Protein AF-A0A2A4G940-F1 (afdb_monomer_lite)

Structure (mmCIF, N/CA/C/O backbone):
data_AF-A0A2A4G940-F1
#
_entry.id   AF-A0A2A4G940-F1
#
loop_
_atom_site.group_PDB
_atom_site.id
_atom_site.type_symbol
_atom_site.label_atom_id
_atom_site.label_alt_id
_atom_site.label_comp_id
_atom_site.label_asym_id
_atom_site.label_entity_id
_atom_site.label_seq_id
_atom_site.pdbx_PDB_ins_code
_atom_site.Cartn_x
_atom_site.Cartn_y
_atom_site.Cartn_z
_atom_site.occupancy
_atom_site.B_iso_or_equiv
_atom_site.auth_seq_id
_atom_site.auth_comp_id
_atom_site.auth_asym_id
_atom_site.auth_atom_id
_atom_site.pdbx_PDB_model_num
ATOM 1 N N . MET A 1 1 ? -31.260 21.073 -2.257 1.00 30.72 1 MET A N 1
ATOM 2 C CA . MET A 1 1 ? -30.357 20.099 -2.908 1.00 30.72 1 MET A CA 1
ATOM 3 C C . MET A 1 1 ? -28.939 20.466 -2.509 1.00 30.72 1 MET A C 1
ATOM 5 O O . MET A 1 1 ? -28.376 21.381 -3.099 1.00 30.72 1 MET A O 1
ATOM 9 N N . ASN A 1 2 ? -28.417 19.845 -1.449 1.00 28.92 2 ASN A N 1
ATOM 10 C CA . ASN A 1 2 ? -27.032 20.053 -1.032 1.00 28.92 2 ASN A CA 1
ATOM 11 C C . ASN A 1 2 ? -26.112 19.395 -2.057 1.00 28.92 2 ASN A C 1
ATOM 13 O O . ASN A 1 2 ? -26.294 18.234 -2.420 1.00 28.92 2 ASN A O 1
ATOM 17 N N . LYS A 1 3 ? -25.163 20.176 -2.567 1.00 31.88 3 LYS A N 1
ATOM 18 C CA . LYS A 1 3 ? -24.069 19.673 -3.386 1.00 31.88 3 LYS A CA 1
ATOM 19 C C . LYS A 1 3 ? -23.157 18.880 -2.454 1.00 31.88 3 LYS A C 1
ATOM 21 O O . LYS A 1 3 ? -22.426 19.492 -1.682 1.00 31.88 3 LYS A O 1
ATOM 26 N N . ASN A 1 4 ? -23.208 17.551 -2.537 1.00 30.38 4 ASN A N 1
ATOM 27 C CA . ASN A 1 4 ? -22.145 16.677 -2.042 1.00 30.38 4 ASN A CA 1
ATOM 28 C C . ASN A 1 4 ? -20.886 16.992 -2.856 1.00 30.38 4 ASN A C 1
ATOM 30 O O . ASN A 1 4 ? -20.613 16.375 -3.884 1.00 30.38 4 ASN A O 1
ATOM 34 N N . THR A 1 5 ? -20.188 18.045 -2.453 1.00 32.12 5 THR A N 1
ATOM 35 C CA . THR A 1 5 ? -18.883 18.394 -2.993 1.00 32.12 5 THR A CA 1
ATOM 36 C C . THR A 1 5 ? -17.914 17.587 -2.155 1.00 32.12 5 THR A C 1
ATOM 38 O O . THR A 1 5 ? -17.678 17.919 -1.002 1.00 32.12 5 THR A O 1
ATOM 41 N N . ILE A 1 6 ? -17.477 16.453 -2.700 1.00 39.72 6 ILE A N 1
ATOM 42 C CA . ILE A 1 6 ? -16.465 15.600 -2.082 1.00 39.72 6 ILE A CA 1
ATOM 43 C C . ILE A 1 6 ? -15.199 16.452 -1.983 1.00 39.72 6 ILE A C 1
ATOM 45 O O . ILE A 1 6 ? -14.617 16.809 -3.011 1.00 39.72 6 ILE A O 1
ATOM 49 N N . GLU A 1 7 ? -14.820 16.838 -0.768 1.00 41.09 7 GLU A N 1
ATOM 50 C CA . GLU A 1 7 ? -13.540 17.490 -0.532 1.00 41.09 7 GLU A CA 1
ATOM 51 C C . GLU A 1 7 ? -12.444 16.455 -0.784 1.00 41.09 7 GLU A C 1
ATOM 53 O O . GLU A 1 7 ? -12.385 15.407 -0.147 1.00 41.09 7 GLU A O 1
ATOM 58 N N . ILE A 1 8 ? -11.620 16.709 -1.799 1.00 45.75 8 ILE A N 1
ATOM 59 C CA . ILE A 1 8 ? -10.444 15.889 -2.075 1.00 45.75 8 ILE A CA 1
ATOM 60 C C . ILE A 1 8 ? -9.495 16.090 -0.898 1.00 45.75 8 ILE A C 1
ATOM 62 O O . ILE A 1 8 ? -9.023 17.209 -0.696 1.00 45.75 8 ILE A O 1
ATOM 66 N N . ILE A 1 9 ? -9.207 15.018 -0.157 1.00 49.25 9 ILE A N 1
ATOM 67 C CA . ILE A 1 9 ? -8.242 15.052 0.943 1.00 49.25 9 ILE A CA 1
ATOM 68 C C . ILE A 1 9 ? -6.883 15.489 0.380 1.00 49.25 9 ILE A C 1
ATOM 70 O O . ILE A 1 9 ? -6.314 14.841 -0.507 1.00 49.25 9 ILE A O 1
ATOM 74 N N . ASP A 1 10 ? -6.377 16.615 0.878 1.00 44.28 10 ASP A N 1
ATOM 75 C CA . ASP A 1 10 ? -5.005 17.039 0.634 1.00 44.28 10 ASP A CA 1
ATOM 76 C C . ASP A 1 10 ? -4.075 16.204 1.525 1.00 44.28 10 ASP A C 1
ATOM 78 O O . ASP A 1 10 ? -4.151 16.246 2.752 1.00 44.28 10 ASP A O 1
ATOM 82 N N . PHE A 1 11 ? -3.204 15.410 0.900 1.00 47.59 11 PHE A N 1
ATOM 83 C CA . PHE A 1 11 ? -2.209 14.585 1.593 1.00 47.59 11 PHE A CA 1
ATOM 84 C C . PHE A 1 11 ? -0.955 15.378 1.988 1.00 47.59 11 PHE A C 1
ATOM 86 O O . PHE A 1 11 ? 0.054 14.782 2.378 1.00 47.59 11 PHE A O 1
ATOM 93 N N . SER A 1 12 ? -0.976 16.714 1.892 1.00 39.28 12 SER A N 1
ATOM 94 C CA . SER A 1 12 ? 0.068 17.548 2.480 1.00 39.28 12 SER A CA 1
ATOM 95 C C . SER A 1 12 ? 0.176 17.224 3.978 1.00 39.28 12 SER A C 1
ATOM 97 O O . SER A 1 12 ? -0.783 17.330 4.736 1.00 39.28 12 SER A O 1
ATOM 99 N N . LEU A 1 13 ? 1.338 16.697 4.389 1.00 37.00 13 LEU A N 1
ATOM 100 C CA . LEU A 1 13 ? 1.595 16.155 5.728 1.00 37.00 13 LEU A CA 1
ATOM 101 C C . LEU A 1 13 ? 1.482 17.263 6.788 1.00 37.00 13 LEU A C 1
ATOM 103 O O . LEU A 1 13 ? 2.480 17.854 7.200 1.00 37.00 13 LEU A O 1
ATOM 107 N N . SER A 1 14 ? 0.262 17.561 7.226 1.00 32.62 14 SER A N 1
ATOM 108 C CA . SER A 1 14 ? 0.007 18.509 8.297 1.00 32.62 14 SER A CA 1
ATOM 109 C C . SER A 1 14 ? 0.281 17.831 9.634 1.00 32.62 14 SER A C 1
ATOM 111 O O . SER A 1 14 ? -0.453 16.954 10.089 1.00 32.62 14 SER A O 1
ATOM 113 N N . THR A 1 15 ? 1.357 18.251 10.287 1.00 41.62 15 THR A N 1
ATOM 114 C CA . THR A 1 15 ? 1.588 17.980 11.704 1.00 41.62 15 THR A CA 1
ATOM 115 C C . THR A 1 15 ? 0.602 18.776 12.551 1.00 41.62 15 THR A C 1
ATOM 117 O O . THR A 1 15 ? 0.625 20.002 12.463 1.00 41.62 15 THR A O 1
ATOM 120 N N . THR A 1 16 ? -0.216 18.093 13.364 1.00 41.03 16 THR A N 1
ATOM 121 C CA . THR A 1 16 ? -0.789 18.441 14.703 1.00 41.03 16 THR A CA 1
ATOM 122 C C . THR A 1 16 ? -2.112 17.655 14.899 1.00 41.03 16 THR A C 1
ATOM 124 O O . THR A 1 16 ? -2.663 17.197 13.913 1.00 41.03 16 THR A O 1
ATOM 127 N N . ASN A 1 17 ? -2.681 17.353 16.078 1.00 34.69 17 ASN A N 1
ATOM 128 C CA . ASN A 1 17 ? -2.628 17.926 17.425 1.00 34.69 17 ASN A CA 1
ATOM 129 C C . ASN A 1 17 ? -3.049 16.858 18.481 1.00 34.69 17 ASN A C 1
ATOM 131 O O . ASN A 1 17 ? -3.593 15.810 18.141 1.00 34.69 17 ASN A O 1
ATOM 135 N N . ASN A 1 18 ? -2.784 17.125 19.763 1.00 41.00 18 ASN A N 1
ATOM 136 C CA . ASN A 1 18 ? -2.843 16.185 20.900 1.00 41.00 18 ASN A CA 1
ATOM 137 C C . ASN A 1 18 ? -4.259 15.739 21.357 1.00 41.00 18 ASN A C 1
ATOM 139 O O . ASN A 1 18 ? -4.779 16.286 22.326 1.00 41.00 18 ASN A O 1
ATOM 143 N N . ASN A 1 19 ? -4.814 14.669 20.779 1.00 39.47 19 ASN A N 1
ATOM 144 C CA . ASN A 1 19 ? -5.791 13.800 21.461 1.00 39.47 19 ASN A CA 1
ATOM 145 C C . ASN A 1 19 ? -5.109 12.479 21.852 1.00 39.47 19 ASN A C 1
ATOM 147 O O . ASN A 1 19 ? -4.253 12.000 21.112 1.00 39.47 19 ASN A O 1
ATOM 151 N N . SER A 1 20 ? -5.436 11.944 23.041 1.00 52.31 20 SER A N 1
ATOM 152 C CA . SER A 1 20 ? -4.756 10.824 23.727 1.00 52.31 20 SER A CA 1
ATOM 153 C C . SER A 1 20 ? -4.055 9.855 22.768 1.00 52.31 20 SER A C 1
ATOM 155 O O . SER A 1 20 ? -4.695 9.051 22.085 1.00 52.31 20 SER A O 1
ATOM 157 N N . THR A 1 21 ? -2.720 9.922 22.735 1.00 65.75 21 THR A N 1
ATOM 158 C CA . THR A 1 21 ? -1.851 9.178 21.811 1.00 65.75 21 THR A CA 1
ATOM 159 C C . THR A 1 21 ? -2.167 7.676 21.789 1.00 65.75 21 THR A C 1
ATOM 161 O O . THR A 1 21 ? -1.942 7.015 20.780 1.00 65.75 21 THR A O 1
ATOM 164 N N . ALA A 1 22 ? -2.716 7.127 22.879 1.00 69.69 22 ALA A N 1
ATOM 165 C CA . ALA A 1 22 ? -3.101 5.725 22.999 1.00 69.69 22 ALA A CA 1
ATOM 166 C C . ALA A 1 22 ? -4.322 5.336 22.143 1.00 69.69 22 ALA A C 1
ATOM 168 O O . ALA A 1 22 ? -4.264 4.304 21.477 1.00 69.69 22 ALA A O 1
ATOM 169 N N . ILE A 1 23 ? -5.383 6.153 22.107 1.00 76.56 23 ILE A N 1
ATOM 170 C CA . ILE A 1 23 ? -6.607 5.849 21.339 1.00 76.56 23 ILE A CA 1
ATOM 171 C C . ILE A 1 23 ? -6.310 5.925 19.842 1.00 76.56 23 ILE A C 1
ATOM 173 O O . ILE A 1 23 ? -6.595 4.980 19.114 1.00 76.56 23 ILE A O 1
ATOM 177 N N . ILE A 1 24 ? -5.628 6.982 19.389 1.00 81.69 24 ILE A N 1
ATOM 178 C CA . ILE A 1 24 ? -5.219 7.127 17.980 1.00 81.69 24 ILE A CA 1
ATOM 179 C C . ILE A 1 24 ? -4.287 5.979 17.561 1.00 81.69 24 ILE A C 1
ATOM 181 O O . ILE A 1 24 ? -4.425 5.414 16.474 1.00 81.69 24 ILE A O 1
ATOM 185 N N . ASN A 1 25 ? -3.352 5.580 18.433 1.00 80.94 25 ASN A N 1
ATOM 186 C CA . ASN A 1 25 ? -2.494 4.421 18.181 1.00 80.94 25 ASN A CA 1
ATOM 187 C C . ASN A 1 25 ? -3.275 3.100 18.123 1.00 80.94 25 ASN A C 1
ATOM 189 O O . ASN A 1 25 ? -2.892 2.202 17.373 1.00 80.94 25 ASN A O 1
ATOM 193 N N . GLY A 1 26 ? -4.347 2.984 18.900 1.00 83.50 26 GLY A N 1
ATOM 194 C CA . GLY A 1 26 ? -5.291 1.879 18.847 1.00 83.50 26 GLY A CA 1
ATOM 195 C C . GLY A 1 26 ? -6.040 1.820 17.523 1.00 83.50 26 GLY A C 1
ATOM 196 O O . GLY A 1 26 ? -5.937 0.827 16.807 1.00 83.50 26 GLY A O 1
ATOM 197 N N . LEU A 1 27 ? -6.699 2.922 17.157 1.00 87.19 27 LEU A N 1
ATOM 198 C CA . LEU A 1 27 ? -7.485 3.073 15.931 1.00 87.19 27 LEU A CA 1
ATOM 199 C C . LEU A 1 27 ? -6.666 2.779 14.675 1.00 87.19 27 LEU A C 1
ATOM 201 O O . LEU A 1 27 ? -7.103 2.008 13.826 1.00 87.19 27 LEU A O 1
ATOM 205 N N . LYS A 1 28 ? -5.444 3.317 14.560 1.00 88.62 28 LYS A N 1
ATOM 206 C CA . LYS A 1 28 ? -4.596 3.047 13.386 1.00 88.62 28 LYS A CA 1
ATOM 207 C C . LYS A 1 28 ? -4.189 1.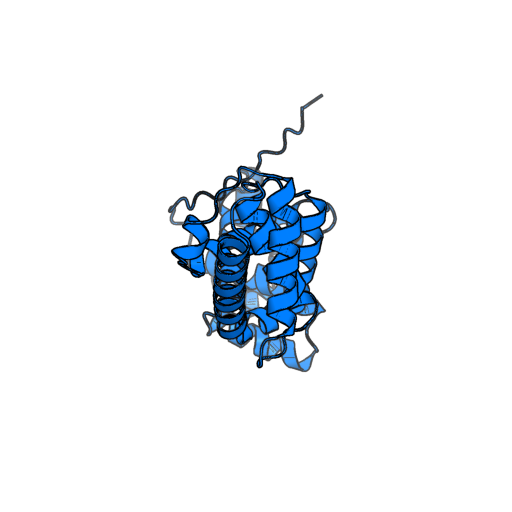574 13.289 1.00 88.62 28 LYS A C 1
ATOM 209 O O . LYS A 1 28 ? -4.111 1.032 12.193 1.00 88.62 28 LYS A O 1
ATOM 214 N N . ASN A 1 29 ? -3.926 0.907 14.416 1.00 89.12 29 ASN A N 1
ATOM 215 C CA . ASN A 1 29 ? -3.603 -0.519 14.410 1.00 89.12 29 ASN A CA 1
ATOM 216 C C . ASN A 1 29 ? -4.846 -1.359 14.085 1.00 89.12 29 ASN A C 1
ATOM 218 O O . ASN A 1 29 ? -4.730 -2.339 13.350 1.00 89.12 29 ASN A O 1
ATOM 222 N N . LEU A 1 30 ? -6.015 -0.957 14.593 1.00 89.00 30 LEU A N 1
ATOM 223 C CA . LEU A 1 30 ? -7.296 -1.610 14.338 1.00 89.00 30 LEU A CA 1
ATOM 224 C C . LEU A 1 30 ? -7.669 -1.492 12.859 1.00 89.00 30 LEU A C 1
ATOM 226 O O . LEU A 1 30 ? -7.942 -2.504 12.227 1.00 89.00 30 LEU A O 1
ATOM 230 N N . PHE A 1 31 ? -7.530 -0.304 12.270 1.00 90.50 31 PHE A N 1
ATOM 231 C CA . PHE A 1 31 ? -7.684 -0.085 10.834 1.00 90.50 31 PHE A CA 1
ATOM 232 C C . PHE A 1 31 ? -6.818 -1.047 10.013 1.00 90.50 31 PHE A C 1
ATOM 234 O O . PHE A 1 31 ? -7.337 -1.792 9.183 1.00 90.50 31 PHE A O 1
ATOM 241 N N . VAL A 1 32 ? -5.502 -1.089 10.267 1.00 91.00 32 VAL A N 1
ATOM 242 C CA . VAL A 1 32 ? -4.597 -1.965 9.501 1.00 91.00 32 VAL A CA 1
ATOM 243 C C . VAL A 1 32 ? -4.939 -3.443 9.693 1.00 91.00 32 VAL A C 1
ATOM 245 O O . VAL A 1 32 ? -4.832 -4.231 8.749 1.00 91.00 32 VAL A O 1
ATOM 248 N N . TYR A 1 33 ? -5.368 -3.826 10.896 1.00 89.75 33 TYR A N 1
ATOM 249 C CA . TYR A 1 33 ? -5.854 -5.171 11.154 1.00 89.75 33 TYR A CA 1
ATOM 250 C C . TYR A 1 33 ? -7.097 -5.490 10.316 1.00 89.75 33 TYR A C 1
ATOM 252 O O . TYR A 1 33 ? -7.078 -6.463 9.564 1.00 89.75 33 TYR A O 1
ATOM 260 N N . LEU A 1 34 ? -8.135 -4.654 10.374 1.00 88.44 34 LEU A N 1
ATOM 261 C CA . LEU A 1 34 ? -9.418 -4.889 9.712 1.00 88.44 34 LEU A CA 1
ATOM 262 C C . LEU A 1 34 ? -9.292 -4.940 8.183 1.00 88.44 34 LEU A C 1
ATOM 264 O O . LEU A 1 34 ? -9.849 -5.840 7.553 1.00 88.44 34 LEU A O 1
ATOM 268 N N . ILE A 1 35 ? -8.477 -4.071 7.571 1.00 87.88 35 ILE A N 1
ATOM 269 C CA . ILE A 1 35 ? -8.290 -4.091 6.110 1.00 87.88 35 ILE A CA 1
ATOM 270 C C . ILE A 1 35 ? -7.513 -5.321 5.615 1.00 87.88 35 ILE A C 1
ATOM 272 O O . ILE A 1 35 ? -7.596 -5.652 4.429 1.00 87.88 35 ILE A O 1
ATOM 276 N N . HIS A 1 36 ? -6.743 -5.992 6.482 1.00 87.44 36 HIS A N 1
ATOM 277 C CA . HIS A 1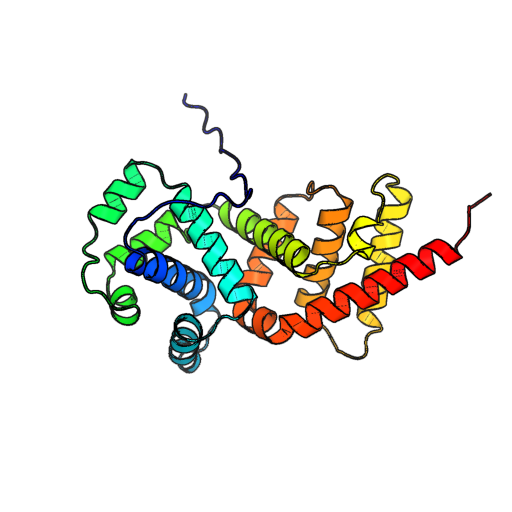 36 ? -5.846 -7.078 6.079 1.00 87.44 36 HIS A CA 1
ATOM 278 C C . HIS A 1 36 ? -6.251 -8.461 6.606 1.00 87.44 36 HIS A C 1
ATOM 280 O O . HIS A 1 36 ? -5.925 -9.457 5.962 1.00 87.44 36 HIS A O 1
ATOM 286 N N . GLN A 1 37 ? -6.987 -8.551 7.718 1.00 85.12 37 GLN A N 1
ATOM 287 C CA . GLN A 1 37 ? -7.264 -9.809 8.426 1.00 85.12 37 GLN A CA 1
ATOM 288 C C . GLN A 1 37 ? -7.949 -10.885 7.574 1.00 85.12 37 GLN A C 1
ATOM 290 O O . GLN A 1 37 ? -7.731 -12.072 7.806 1.00 85.12 37 GLN A O 1
ATOM 295 N N . ASN A 1 38 ? -8.738 -10.487 6.573 1.00 85.69 38 ASN A N 1
ATOM 296 C CA . ASN A 1 38 ? -9.428 -11.410 5.667 1.00 85.69 38 ASN A CA 1
ATOM 297 C C . ASN A 1 38 ? -8.475 -12.112 4.686 1.00 85.69 38 ASN A C 1
ATOM 299 O O . ASN A 1 38 ? -8.852 -13.103 4.069 1.00 85.69 38 ASN A O 1
ATOM 303 N N . ASN A 1 39 ? -7.238 -11.622 4.555 1.00 83.31 39 ASN A N 1
ATOM 304 C CA . ASN A 1 39 ? -6.187 -12.241 3.746 1.00 83.31 39 ASN A CA 1
ATOM 305 C C . ASN A 1 39 ? -5.271 -13.161 4.570 1.00 83.31 39 ASN A C 1
ATOM 307 O O . ASN A 1 39 ? -4.343 -13.743 4.012 1.00 83.31 39 ASN A O 1
ATOM 311 N N . LEU A 1 40 ? -5.500 -13.264 5.882 1.00 84.88 40 LEU A N 1
ATOM 312 C CA . LEU A 1 40 ? -4.686 -14.052 6.800 1.00 84.88 40 LEU A CA 1
ATOM 313 C C . LEU A 1 40 ? -5.374 -15.369 7.146 1.00 84.88 40 LEU A C 1
ATOM 315 O O . LEU A 1 40 ? -6.572 -15.413 7.434 1.00 84.88 40 LEU A O 1
ATOM 319 N N . GLU A 1 41 ? -4.592 -16.443 7.206 1.00 85.69 41 GLU A N 1
ATOM 320 C CA . GLU A 1 41 ? -5.054 -17.702 7.785 1.00 85.69 41 GLU A CA 1
ATOM 321 C C . GLU A 1 41 ? -5.301 -17.544 9.293 1.00 85.69 41 GLU A C 1
ATOM 323 O O . GLU A 1 41 ? -4.690 -16.703 9.957 1.00 85.69 41 GLU A O 1
ATOM 328 N N . VAL A 1 42 ? -6.161 -18.392 9.871 1.00 78.44 42 VAL A N 1
ATOM 329 C CA . VAL A 1 42 ? -6.541 -18.320 11.297 1.00 78.44 42 VAL A CA 1
ATOM 330 C C . VAL A 1 42 ? -5.313 -18.290 12.220 1.00 78.44 42 VAL A C 1
ATOM 332 O O . VAL A 1 42 ? -5.255 -17.469 13.129 1.00 78.44 42 VAL A O 1
ATOM 335 N N . GLY A 1 43 ? -4.290 -19.106 11.942 1.00 78.25 43 GLY A N 1
ATOM 336 C CA . GLY A 1 43 ? -3.049 -19.141 12.731 1.00 78.25 43 GLY A CA 1
ATOM 337 C C . GLY A 1 43 ? -2.114 -17.937 12.534 1.00 78.25 43 GLY A C 1
ATOM 338 O O . GLY A 1 43 ? -1.193 -17.732 13.324 1.00 78.25 43 GLY A O 1
ATOM 339 N N . GLN A 1 44 ? -2.330 -17.124 11.498 1.00 85.06 44 GLN A N 1
ATOM 340 C CA . GLN A 1 44 ? -1.500 -15.957 11.183 1.00 85.06 44 GLN A CA 1
ATOM 341 C C . GLN A 1 44 ? -2.002 -14.679 11.865 1.00 85.06 44 GLN A C 1
ATOM 343 O O . GLN A 1 44 ? -1.206 -13.764 12.076 1.00 85.06 44 GLN A O 1
ATOM 348 N N . LYS A 1 45 ? -3.285 -14.616 12.252 1.00 86.00 45 LYS A N 1
ATOM 349 C CA . LYS A 1 45 ? -3.910 -13.419 12.842 1.00 86.00 45 LYS A CA 1
ATOM 350 C C . LYS A 1 45 ? -3.213 -12.957 14.123 1.00 86.00 45 LYS A C 1
ATOM 352 O O . LYS A 1 45 ? -2.823 -11.796 14.216 1.00 86.00 45 LYS A O 1
ATOM 357 N N . ASP A 1 46 ? -2.941 -13.872 15.053 1.00 83.38 46 ASP A N 1
ATOM 358 C CA . ASP A 1 46 ? -2.234 -13.555 16.305 1.00 83.38 46 ASP A CA 1
ATOM 359 C C . ASP A 1 46 ? -0.809 -13.046 16.064 1.00 83.38 46 ASP A C 1
ATOM 361 O O . ASP A 1 46 ? -0.321 -12.140 16.743 1.00 83.38 46 ASP A O 1
ATOM 365 N N . THR A 1 47 ? -0.127 -13.625 15.075 1.00 85.38 47 THR A N 1
ATOM 366 C CA . THR A 1 47 ? 1.223 -13.196 14.698 1.00 85.38 47 THR A CA 1
ATOM 367 C C . THR A 1 47 ? 1.178 -11.811 14.061 1.00 85.38 47 THR A C 1
ATOM 369 O O . THR A 1 47 ? 2.009 -10.963 14.378 1.00 85.38 47 THR A O 1
ATOM 372 N N . PHE A 1 48 ? 0.185 -11.545 13.213 1.00 88.31 48 PHE A N 1
ATOM 373 C CA . PHE A 1 48 ? 0.001 -10.239 12.595 1.00 88.31 48 PHE A CA 1
ATOM 374 C C . PHE A 1 48 ? -0.310 -9.148 13.624 1.00 88.31 48 PHE A C 1
ATOM 376 O O . PHE A 1 48 ? 0.279 -8.073 13.550 1.00 88.31 48 PHE A O 1
ATOM 383 N N . LEU A 1 49 ? -1.133 -9.435 14.637 1.00 85.19 49 LEU A N 1
ATOM 384 C CA . LEU A 1 49 ? -1.389 -8.510 15.746 1.00 85.19 49 LEU A CA 1
ATOM 385 C C . LEU A 1 49 ? -0.105 -8.130 16.493 1.00 85.19 49 LEU A C 1
ATOM 387 O O . LEU A 1 49 ? 0.127 -6.950 16.758 1.00 85.19 49 LEU A O 1
ATOM 391 N N . LYS A 1 50 ? 0.770 -9.105 16.774 1.00 83.69 50 LYS A N 1
ATOM 392 C CA . LYS A 1 50 ? 2.089 -8.835 17.373 1.00 83.69 50 LYS A CA 1
ATOM 393 C C . LYS A 1 50 ? 2.958 -7.980 16.459 1.00 83.69 50 LYS A C 1
ATOM 395 O O . LYS A 1 50 ? 3.559 -7.013 16.913 1.00 83.69 50 LYS A O 1
ATOM 400 N N . VAL A 1 51 ? 2.988 -8.285 15.161 1.00 87.19 51 VAL A N 1
ATOM 401 C CA . VAL A 1 51 ? 3.721 -7.480 14.172 1.00 87.19 51 VAL A CA 1
ATOM 402 C C . VAL A 1 51 ? 3.200 -6.040 14.145 1.00 87.19 51 VAL A C 1
ATOM 404 O O . VAL A 1 51 ? 4.009 -5.117 14.139 1.00 87.19 51 VAL A O 1
ATOM 407 N N . LEU A 1 52 ? 1.883 -5.821 14.195 1.00 86.38 52 LEU A N 1
ATOM 408 C CA . LEU A 1 52 ? 1.300 -4.479 14.241 1.00 86.38 52 LEU A CA 1
ATOM 409 C C . LEU A 1 52 ? 1.685 -3.709 15.505 1.00 86.38 52 LEU A C 1
ATOM 411 O O . LEU A 1 52 ? 1.927 -2.505 15.417 1.00 86.38 52 LEU A O 1
ATOM 415 N N . ALA A 1 53 ? 1.751 -4.380 16.654 1.00 78.81 53 ALA A N 1
ATOM 416 C CA . ALA A 1 53 ? 2.103 -3.753 17.923 1.00 78.81 53 ALA A CA 1
ATOM 417 C C . ALA A 1 53 ? 3.611 -3.476 18.063 1.00 78.81 53 ALA A C 1
ATOM 419 O O . ALA A 1 53 ? 3.997 -2.462 18.637 1.00 78.81 53 ALA A O 1
ATOM 420 N N . GLU A 1 54 ? 4.463 -4.363 17.542 1.00 80.12 54 GLU A N 1
ATOM 421 C CA . GLU A 1 54 ? 5.893 -4.399 17.881 1.00 80.12 54 GLU A CA 1
ATOM 422 C C . GLU A 1 54 ? 6.825 -4.014 16.726 1.00 80.12 54 GLU A C 1
ATOM 424 O O . GLU A 1 54 ? 8.011 -3.754 16.951 1.00 80.12 54 GLU A O 1
ATOM 429 N N . LYS A 1 55 ? 6.345 -4.028 15.477 1.00 81.38 55 LYS A N 1
ATOM 430 C CA . LYS A 1 55 ? 7.182 -3.809 14.292 1.00 81.38 55 LYS A CA 1
ATOM 431 C C . LYS A 1 55 ? 6.745 -2.572 13.518 1.00 81.38 55 LYS A C 1
ATOM 433 O O . LYS A 1 55 ? 5.576 -2.389 13.188 1.00 81.38 55 LYS A O 1
ATOM 438 N N . ASN A 1 56 ? 7.740 -1.792 13.112 1.00 82.25 56 ASN A N 1
ATOM 439 C CA . ASN A 1 56 ? 7.580 -0.695 12.163 1.00 82.25 56 ASN A CA 1
ATOM 440 C C . ASN A 1 56 ? 7.958 -1.199 10.767 1.00 82.25 56 ASN A C 1
ATOM 442 O O . ASN A 1 56 ? 9.078 -0.985 10.304 1.00 82.25 56 ASN A O 1
ATOM 446 N N . LEU A 1 57 ? 7.055 -1.954 10.132 1.00 90.56 57 LEU A N 1
ATOM 447 C CA . LEU A 1 57 ? 7.252 -2.403 8.751 1.00 90.56 57 LEU A CA 1
ATOM 448 C C . LEU A 1 57 ? 6.704 -1.350 7.765 1.00 90.56 57 LEU A C 1
ATOM 450 O O . LEU A 1 57 ? 5.594 -0.873 7.997 1.00 90.56 57 LEU A O 1
ATOM 454 N N . PRO A 1 58 ? 7.395 -1.032 6.651 1.00 90.88 58 PRO A N 1
ATOM 455 C CA . PRO A 1 58 ? 7.096 0.145 5.824 1.00 90.88 58 PRO A CA 1
ATOM 456 C C . PRO A 1 58 ? 5.649 0.260 5.326 1.00 90.88 58 PRO A C 1
ATOM 458 O O . PRO A 1 58 ? 5.014 1.287 5.524 1.00 90.88 58 PRO A O 1
ATOM 461 N N . MET A 1 59 ? 5.082 -0.797 4.735 1.00 91.25 59 MET A N 1
ATOM 462 C CA . MET A 1 59 ? 3.700 -0.749 4.231 1.00 91.25 59 MET A CA 1
ATOM 463 C C . MET A 1 59 ? 2.655 -0.788 5.349 1.00 91.25 59 MET A C 1
ATOM 465 O O . MET A 1 59 ? 1.551 -0.282 5.171 1.00 91.25 59 MET A O 1
ATOM 469 N N . LEU A 1 60 ? 2.992 -1.365 6.508 1.00 91.88 60 LEU A N 1
ATOM 470 C CA . LEU A 1 60 ? 2.104 -1.310 7.671 1.00 91.88 60 LEU A CA 1
ATOM 471 C C . LEU A 1 60 ? 2.098 0.098 8.257 1.00 91.88 60 LEU A C 1
ATOM 473 O O . LEU A 1 60 ? 1.041 0.594 8.627 1.00 91.88 60 LEU A O 1
ATOM 477 N N . ASP A 1 61 ? 3.259 0.749 8.308 1.00 91.94 61 ASP A N 1
ATOM 478 C CA . ASP A 1 61 ? 3.369 2.137 8.736 1.00 91.94 61 ASP A CA 1
ATOM 479 C C . ASP A 1 61 ? 2.657 3.084 7.765 1.00 91.94 61 ASP A C 1
ATOM 481 O O . ASP A 1 61 ? 1.863 3.907 8.205 1.00 91.94 61 ASP A O 1
ATOM 485 N N . MET A 1 62 ? 2.812 2.886 6.452 1.00 93.19 62 MET A N 1
ATOM 486 C CA . MET A 1 62 ? 2.039 3.599 5.428 1.00 93.19 62 MET A CA 1
ATOM 487 C C . MET A 1 62 ? 0.529 3.482 5.679 1.00 93.19 62 MET A C 1
ATOM 489 O O . MET A 1 62 ? -0.165 4.494 5.726 1.00 93.19 62 MET A O 1
ATOM 493 N N . ALA A 1 63 ? 0.012 2.276 5.930 1.00 92.25 63 ALA A N 1
ATOM 494 C CA . ALA A 1 63 ? -1.412 2.097 6.203 1.00 92.25 63 ALA A CA 1
ATOM 495 C C . ALA A 1 63 ? -1.855 2.745 7.531 1.00 92.25 63 ALA A C 1
ATOM 497 O O . ALA A 1 63 ? -2.954 3.291 7.614 1.00 92.25 63 ALA A O 1
ATOM 498 N N . LYS A 1 64 ? -0.990 2.765 8.555 1.00 91.62 64 LYS A N 1
ATOM 499 C CA . LYS A 1 64 ? -1.238 3.510 9.801 1.00 91.62 64 LYS A CA 1
ATOM 500 C C . LYS A 1 64 ? -1.255 5.022 9.570 1.00 91.62 64 LYS A C 1
ATOM 502 O O . LYS A 1 64 ? -2.078 5.707 10.167 1.00 91.62 64 LYS A O 1
ATOM 507 N N . GLN A 1 65 ? -0.367 5.547 8.727 1.00 91.56 65 GLN A N 1
ATOM 508 C CA . GLN A 1 65 ? -0.354 6.963 8.358 1.00 91.56 65 GLN A CA 1
ATOM 509 C C . GLN A 1 65 ? -1.615 7.340 7.580 1.00 91.56 65 GLN A C 1
ATOM 511 O O . GLN A 1 65 ? -2.215 8.369 7.870 1.00 91.56 65 GLN A O 1
ATOM 516 N N . PHE A 1 66 ? -2.072 6.480 6.667 1.00 90.94 66 PHE A N 1
ATOM 517 C CA . PHE A 1 66 ? -3.349 6.675 5.984 1.00 90.94 66 PHE A CA 1
ATOM 518 C C . PHE A 1 66 ? -4.522 6.745 6.974 1.00 90.94 66 PHE A C 1
ATOM 520 O O . PHE A 1 66 ? -5.330 7.663 6.893 1.00 90.94 66 PHE A O 1
ATOM 527 N N . ALA A 1 67 ? -4.573 5.851 7.969 1.00 89.75 67 ALA A N 1
ATOM 528 C CA . ALA A 1 67 ? -5.583 5.920 9.028 1.00 89.75 67 ALA A CA 1
ATOM 529 C C . ALA A 1 67 ? -5.538 7.252 9.793 1.00 89.75 67 ALA A C 1
ATOM 531 O O . ALA A 1 67 ? -6.578 7.835 10.072 1.00 89.75 67 ALA A O 1
ATOM 532 N N . ILE A 1 68 ? -4.339 7.759 10.103 1.00 88.81 68 ILE A N 1
ATOM 533 C CA . ILE A 1 68 ? -4.173 9.068 10.752 1.00 88.81 68 ILE A CA 1
ATOM 534 C C . ILE A 1 68 ? -4.712 10.191 9.859 1.00 88.81 68 ILE A C 1
ATOM 536 O O . ILE A 1 68 ? -5.398 11.077 10.360 1.00 88.81 68 ILE A O 1
ATOM 540 N N . HIS A 1 69 ? -4.454 10.144 8.548 1.00 86.19 69 HIS A N 1
ATOM 541 C CA . HIS A 1 69 ? -5.032 11.110 7.613 1.00 86.19 69 HIS A CA 1
ATOM 542 C C . HIS A 1 69 ? -6.559 11.084 7.642 1.00 86.19 69 HIS A C 1
ATOM 544 O O . HIS A 1 69 ? -7.165 12.147 7.672 1.00 86.19 69 HIS A O 1
ATOM 550 N N . LEU A 1 70 ? -7.182 9.907 7.689 1.00 86.38 70 LEU A N 1
ATOM 551 C CA . LEU A 1 70 ? -8.639 9.806 7.793 1.00 86.38 70 LEU A CA 1
ATOM 552 C C . LEU A 1 70 ? -9.159 10.383 9.117 1.00 86.38 70 LEU A C 1
ATOM 554 O O . LEU A 1 70 ? -10.058 11.216 9.101 1.00 86.38 70 LEU A O 1
ATOM 558 N N . ILE A 1 71 ? -8.545 10.009 10.244 1.00 86.31 71 ILE A N 1
ATOM 559 C CA . ILE A 1 71 ? -8.940 10.474 11.585 1.00 86.31 71 ILE A CA 1
ATOM 560 C C . ILE A 1 71 ? -8.852 12.001 11.695 1.00 86.31 71 ILE A C 1
ATOM 562 O O . ILE A 1 71 ? -9.737 12.638 12.259 1.00 86.31 71 ILE A O 1
ATOM 566 N N . ASN A 1 72 ? -7.801 12.603 11.137 1.00 85.44 72 ASN A N 1
ATOM 567 C CA . ASN A 1 72 ? -7.611 14.054 11.175 1.00 85.44 72 ASN A CA 1
ATOM 568 C C . ASN A 1 72 ? -8.636 14.828 10.328 1.00 85.44 72 ASN A C 1
ATOM 570 O O . ASN A 1 72 ? -8.724 16.044 10.468 1.00 85.44 72 ASN A O 1
ATOM 574 N N . ASN A 1 73 ? -9.377 14.142 9.454 1.00 83.00 73 ASN A N 1
ATOM 575 C CA . ASN A 1 73 ? -10.414 14.715 8.597 1.00 83.00 73 ASN A CA 1
ATOM 576 C C . ASN A 1 73 ? -11.834 14.302 9.027 1.00 83.00 73 ASN A C 1
ATOM 578 O O . ASN A 1 73 ? -12.781 14.480 8.263 1.00 83.00 73 ASN A O 1
ATOM 582 N N . PHE A 1 74 ? -12.003 13.744 10.229 1.00 83.44 74 PHE A N 1
ATOM 583 C CA . PHE A 1 74 ? -13.331 13.502 10.787 1.00 83.44 74 PHE A CA 1
ATOM 584 C C . PHE A 1 74 ? -14.099 14.810 10.979 1.00 83.44 74 PHE A C 1
ATOM 586 O O . PHE A 1 74 ? -13.535 15.818 11.408 1.00 83.44 74 PHE A O 1
ATOM 593 N N . SER A 1 75 ? -15.399 14.781 10.677 1.00 83.12 75 SER A N 1
ATOM 594 C CA . SER A 1 75 ? -16.292 15.884 11.019 1.00 83.12 75 SER A CA 1
ATOM 595 C C . SER A 1 75 ? -16.525 15.933 12.531 1.00 83.12 75 SER A C 1
ATOM 597 O O . SER A 1 75 ? -16.2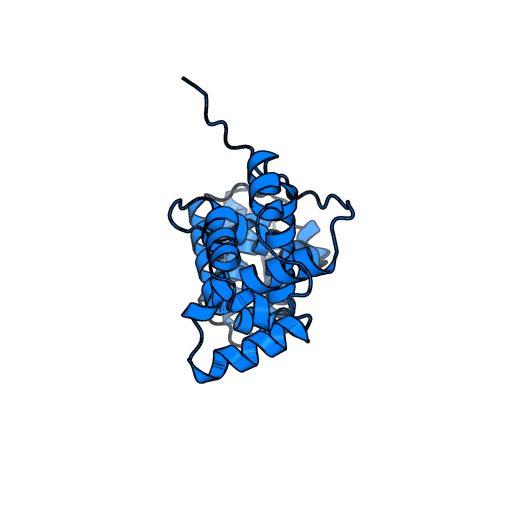85 14.952 13.243 1.00 83.12 75 SER A O 1
ATOM 599 N N . ASP A 1 76 ? -17.029 17.061 13.029 1.00 84.44 76 ASP A N 1
ATOM 600 C CA . ASP A 1 76 ? -17.339 17.219 14.453 1.00 84.44 76 ASP A CA 1
ATOM 601 C C . ASP A 1 76 ? -18.332 16.149 14.944 1.00 84.44 76 ASP A C 1
ATOM 603 O O . ASP A 1 76 ? -18.221 15.684 16.078 1.00 84.44 76 ASP A O 1
ATOM 607 N N . GLU A 1 77 ? -19.270 15.718 14.093 1.00 86.12 77 GLU A N 1
ATOM 608 C CA . GLU A 1 77 ? -20.214 14.639 14.403 1.00 86.12 77 GLU A CA 1
ATOM 609 C C . GLU A 1 77 ? -19.503 13.295 14.613 1.00 86.12 77 GLU A C 1
ATOM 611 O O . GLU A 1 77 ? -19.745 12.627 15.618 1.00 86.12 77 GLU A O 1
ATOM 616 N N . VAL A 1 78 ? -18.575 12.929 13.723 1.00 85.44 78 VAL A N 1
ATOM 617 C CA . VAL A 1 78 ? -17.801 11.677 13.825 1.00 85.44 78 VAL A CA 1
ATOM 618 C C . VAL A 1 78 ? -16.880 11.701 15.049 1.00 85.44 78 VAL A C 1
ATOM 620 O O . VAL A 1 78 ? -16.712 10.698 15.744 1.00 85.44 78 VAL A O 1
ATOM 623 N N . VAL A 1 79 ? -16.310 12.865 15.378 1.00 84.81 79 VAL A N 1
ATOM 624 C CA . VAL A 1 79 ? -15.507 13.043 16.598 1.00 84.81 79 VAL A CA 1
ATOM 625 C C . VAL A 1 79 ? -16.361 12.865 17.859 1.00 84.81 79 VAL A C 1
ATOM 627 O O . VAL A 1 79 ? -15.889 12.278 18.839 1.00 84.81 79 VAL A O 1
ATOM 630 N N . GLN A 1 80 ? -17.607 13.347 17.861 1.00 83.06 80 GLN A N 1
ATOM 631 C CA . GLN A 1 80 ? -18.537 13.150 18.977 1.00 83.06 80 GLN A CA 1
ATOM 632 C C . GLN A 1 80 ? -18.933 11.682 19.138 1.00 83.06 80 GLN A C 1
ATOM 634 O O . GLN A 1 80 ? -18.944 11.194 20.267 1.00 83.06 80 GLN A O 1
ATOM 639 N N . GLU A 1 81 ? -19.194 10.976 18.036 1.00 85.62 81 GLU A N 1
ATOM 640 C CA . GLU A 1 81 ? -19.460 9.534 18.049 1.00 85.62 81 GLU A CA 1
ATOM 641 C C . GLU A 1 81 ? -18.281 8.763 18.650 1.00 85.62 81 GLU A C 1
ATOM 643 O O . GLU A 1 81 ? -18.455 8.050 19.637 1.00 85.62 81 GLU A O 1
ATOM 648 N N . LEU A 1 82 ? -17.058 9.006 18.164 1.00 85.31 82 LEU A N 1
ATOM 649 C CA . LEU A 1 82 ? -15.849 8.393 18.721 1.00 85.31 82 LEU A CA 1
ATOM 650 C C . LEU A 1 82 ? -15.671 8.693 20.219 1.00 85.31 82 LEU A C 1
ATOM 652 O O . LEU A 1 82 ? -15.223 7.835 20.977 1.00 85.31 82 LEU A O 1
ATOM 656 N N . SER A 1 83 ? -16.010 9.910 20.654 1.00 82.56 83 SER A N 1
ATOM 657 C CA . SER A 1 83 ? -15.905 10.321 22.061 1.00 82.56 83 SER A CA 1
ATOM 658 C C . SER A 1 83 ? -16.945 9.647 22.963 1.00 82.56 83 SER A C 1
ATOM 660 O O . SER A 1 83 ? -16.732 9.565 24.173 1.00 82.56 83 SER A O 1
ATOM 662 N N . ALA A 1 84 ? -18.061 9.178 22.399 1.00 84.06 84 ALA A N 1
ATOM 663 C CA . ALA A 1 84 ? -19.086 8.440 23.127 1.00 84.06 84 ALA A CA 1
ATOM 664 C C . ALA A 1 84 ? -18.704 6.964 23.349 1.00 84.06 84 ALA A C 1
ATOM 666 O O . ALA A 1 84 ? -19.198 6.351 24.296 1.00 84.06 84 ALA A O 1
ATOM 667 N N . ILE A 1 85 ? -17.804 6.409 22.528 1.00 82.75 85 ILE A N 1
ATOM 668 C CA . ILE A 1 85 ? -17.329 5.025 22.658 1.00 82.75 85 ILE A CA 1
ATOM 669 C C . ILE A 1 85 ? -16.382 4.913 23.859 1.00 82.75 85 ILE A C 1
ATOM 671 O O . ILE A 1 85 ? -15.355 5.598 23.953 1.00 82.75 85 ILE A O 1
ATOM 675 N N . GLN A 1 86 ? -16.688 3.997 24.782 1.00 68.31 86 GLN A N 1
ATOM 676 C CA . GLN A 1 86 ? -15.869 3.781 25.974 1.00 68.31 86 GLN A CA 1
ATOM 677 C C . GLN A 1 86 ? -14.514 3.158 25.604 1.00 68.31 86 GLN A C 1
ATOM 679 O O . GLN A 1 86 ? -14.393 1.961 25.347 1.00 68.31 86 GLN A O 1
ATOM 684 N N . THR A 1 87 ? -13.471 3.988 25.609 1.00 65.00 87 THR A N 1
ATOM 685 C CA . THR A 1 87 ? -12.119 3.625 25.148 1.00 65.00 87 THR A CA 1
ATOM 686 C C . THR A 1 87 ? -11.043 3.741 26.234 1.00 65.00 87 THR A C 1
ATOM 688 O O . THR A 1 87 ? -9.894 3.342 26.020 1.00 65.00 87 THR A O 1
ATOM 691 N N . GLU A 1 88 ? -11.391 4.250 27.421 1.00 59.66 88 GLU A N 1
ATOM 692 C CA . GLU A 1 88 ? -10.453 4.417 28.535 1.00 59.66 88 GLU A CA 1
ATOM 693 C C . GLU A 1 88 ? -9.908 3.070 29.038 1.00 59.66 88 GLU A C 1
ATOM 695 O O . GLU A 1 88 ? -10.652 2.153 29.379 1.00 59.66 88 GLU A O 1
ATOM 700 N N . GLY A 1 89 ? -8.577 2.950 29.105 1.00 57.06 89 GLY A N 1
ATOM 701 C CA . GLY A 1 89 ? -7.897 1.771 29.652 1.00 57.06 89 GLY A CA 1
ATOM 702 C C . GLY A 1 89 ? -7.852 0.543 28.733 1.00 57.06 89 GLY A C 1
ATOM 703 O O . GLY A 1 89 ? -7.325 -0.494 29.143 1.00 57.06 89 GLY A O 1
ATOM 704 N N . LEU A 1 90 ? -8.347 0.631 27.493 1.00 61.19 90 LEU A N 1
ATOM 705 C CA . LEU A 1 90 ? -8.272 -0.481 26.545 1.00 61.19 90 LEU A CA 1
ATOM 706 C C . LEU A 1 90 ? -6.846 -0.648 25.999 1.00 61.19 90 LEU A C 1
ATOM 708 O O . LEU A 1 90 ? -6.272 0.252 25.387 1.00 61.19 90 LEU A O 1
ATOM 712 N N . GLY A 1 91 ? -6.270 -1.838 26.184 1.00 60.75 91 GLY A N 1
ATOM 713 C CA . GLY A 1 91 ? -5.127 -2.283 25.386 1.00 60.75 91 GLY A CA 1
ATOM 714 C C . GLY A 1 91 ? -5.573 -2.679 23.976 1.00 60.75 91 GLY A C 1
ATOM 715 O O . GLY A 1 91 ? -6.734 -3.014 23.771 1.00 60.75 91 GLY A O 1
ATOM 716 N N . PHE A 1 92 ? -4.650 -2.715 23.007 1.00 62.34 92 PHE A N 1
ATOM 717 C CA . PHE A 1 92 ? -4.980 -3.014 21.602 1.00 62.34 92 PHE A CA 1
ATOM 718 C C . PHE A 1 92 ? -5.757 -4.329 21.409 1.00 62.34 92 PHE A C 1
ATOM 720 O O . PHE A 1 92 ? -6.674 -4.387 20.601 1.00 62.34 92 PHE A O 1
ATOM 727 N N . LYS A 1 93 ? -5.444 -5.374 22.184 1.00 62.62 93 LYS A N 1
ATOM 728 C CA . LYS A 1 93 ? -6.198 -6.635 22.130 1.00 62.62 93 LYS A CA 1
ATOM 729 C C . LYS A 1 93 ? -7.650 -6.455 22.591 1.00 62.62 93 LYS A C 1
ATOM 731 O O . LYS A 1 93 ? -8.550 -6.949 21.936 1.00 62.62 93 LYS A O 1
ATOM 736 N N . ASN A 1 94 ? -7.860 -5.669 23.642 1.00 69.62 94 ASN A N 1
ATOM 737 C CA . ASN A 1 94 ? -9.185 -5.380 24.189 1.00 69.62 94 ASN A CA 1
ATOM 738 C C . ASN A 1 94 ? -9.999 -4.448 23.272 1.00 69.62 94 ASN A C 1
ATOM 740 O O . ASN A 1 94 ? -11.211 -4.369 23.411 1.00 69.62 94 ASN A O 1
ATOM 744 N N . MET A 1 95 ? -9.346 -3.731 22.347 1.00 78.44 95 MET A N 1
ATOM 745 C CA . MET A 1 95 ? -10.027 -2.917 21.333 1.00 78.44 95 MET A CA 1
ATOM 746 C C . MET A 1 95 ? -10.683 -3.767 20.243 1.00 78.44 95 MET A C 1
ATOM 748 O O . MET A 1 95 ? -11.668 -3.328 19.671 1.00 78.44 95 MET A O 1
ATOM 752 N N . LEU A 1 96 ? -10.160 -4.966 19.962 1.00 80.50 96 LEU A N 1
ATOM 753 C CA . LEU A 1 96 ? -10.788 -5.907 19.023 1.00 80.50 96 LEU A CA 1
ATOM 754 C C . LEU A 1 96 ? -12.052 -6.544 19.600 1.00 80.50 96 LEU A C 1
ATOM 756 O O . LEU A 1 96 ? -12.921 -6.955 18.843 1.00 80.50 96 LEU A O 1
ATOM 760 N N . ASP A 1 97 ? -12.127 -6.627 20.927 1.00 82.38 97 ASP A N 1
ATOM 761 C CA . ASP A 1 97 ? -13.271 -7.182 21.649 1.00 82.38 97 ASP A CA 1
ATOM 762 C C . ASP A 1 97 ? -14.356 -6.115 21.918 1.00 82.38 97 ASP A C 1
ATOM 764 O O . ASP A 1 97 ? -15.411 -6.430 22.464 1.00 82.38 97 ASP A O 1
ATOM 768 N N . ASN A 1 98 ? -14.101 -4.848 21.567 1.00 85.62 98 ASN A N 1
ATOM 769 C CA . ASN A 1 98 ? -15.070 -3.762 21.669 1.00 85.62 98 ASN A CA 1
ATOM 770 C C . ASN A 1 98 ? -15.830 -3.640 20.338 1.00 85.62 98 ASN A C 1
ATOM 772 O O . ASN A 1 98 ? -15.336 -3.009 19.405 1.00 85.62 98 ASN A O 1
ATOM 776 N N . GLU A 1 99 ? -17.012 -4.257 20.266 1.00 87.69 99 GLU A N 1
ATOM 777 C CA . GLU A 1 99 ? -17.859 -4.272 19.062 1.00 87.69 99 GLU A CA 1
ATOM 778 C C . GLU A 1 99 ? -18.189 -2.857 18.567 1.00 87.69 99 GLU A C 1
ATOM 780 O O . GLU A 1 99 ? -18.013 -2.587 17.387 1.00 87.69 99 GLU A O 1
ATOM 785 N N . GLU A 1 100 ? -18.535 -1.920 19.460 1.00 87.62 100 GLU A N 1
ATOM 786 C CA . GLU A 1 100 ? -18.831 -0.525 19.083 1.00 87.62 100 GLU A CA 1
ATOM 787 C C . GLU A 1 100 ? -17.625 0.162 18.423 1.00 87.62 100 GLU A C 1
ATOM 789 O O . GLU A 1 100 ? -17.767 0.904 17.453 1.00 87.62 100 GLU A O 1
ATOM 794 N N . LEU A 1 101 ? -16.414 -0.102 18.922 1.00 87.00 101 LEU A N 1
ATOM 795 C CA . LEU A 1 101 ? -15.184 0.446 18.353 1.00 87.00 101 LEU A CA 1
ATOM 796 C C . LEU A 1 101 ? -14.821 -0.211 17.018 1.00 87.00 101 LEU A C 1
ATOM 798 O O . LEU A 1 101 ? -14.321 0.468 16.120 1.00 87.00 101 LEU A O 1
ATOM 802 N N . VAL A 1 102 ? -15.026 -1.523 16.891 1.00 88.25 102 VAL A N 1
ATOM 803 C CA . VAL A 1 102 ? -14.815 -2.243 15.630 1.00 88.25 102 VAL A CA 1
ATOM 804 C C . VAL A 1 102 ? -15.783 -1.723 14.579 1.00 88.25 102 VAL A C 1
ATOM 806 O O . VAL A 1 102 ? -15.314 -1.320 13.520 1.00 88.25 102 VAL A O 1
ATOM 809 N N . ASP A 1 103 ? -17.072 -1.631 14.898 1.00 88.38 103 ASP A N 1
ATOM 810 C CA . ASP A 1 103 ? -18.107 -1.097 14.013 1.00 88.38 103 ASP A CA 1
ATOM 811 C C . ASP A 1 103 ? -17.786 0.342 13.606 1.00 88.38 103 ASP A C 1
ATOM 813 O O . ASP A 1 103 ? -17.845 0.673 12.424 1.00 88.38 103 ASP A O 1
ATOM 817 N N . PHE A 1 104 ? -17.349 1.187 14.545 1.00 89.00 104 PHE A N 1
ATOM 818 C CA . PHE A 1 104 ? -16.906 2.544 14.232 1.00 89.00 104 PHE A CA 1
ATOM 819 C C . PHE A 1 104 ? -15.740 2.557 13.239 1.00 89.00 104 PHE A C 1
ATOM 821 O O . PHE A 1 104 ? -15.775 3.280 12.249 1.00 89.00 104 PHE A O 1
ATOM 828 N N . VAL A 1 105 ? -14.687 1.761 13.462 1.00 87.81 105 VAL A N 1
ATOM 829 C CA . VAL A 1 105 ? -13.566 1.701 12.509 1.00 87.81 105 VAL A CA 1
ATOM 830 C C . VAL A 1 105 ? -14.024 1.112 11.179 1.00 87.81 105 VAL A C 1
ATOM 832 O O . VAL A 1 105 ? -13.572 1.566 10.128 1.00 87.81 105 VAL A O 1
ATOM 835 N N . GLU A 1 106 ? -14.923 0.135 11.194 1.00 86.38 106 GLU A N 1
ATOM 836 C CA . GLU A 1 106 ? -15.483 -0.429 9.979 1.00 86.38 106 GLU A CA 1
ATOM 837 C C . GLU A 1 106 ? -16.276 0.609 9.184 1.00 86.38 106 GLU A C 1
ATOM 839 O O . GLU A 1 106 ? -16.002 0.745 8.001 1.00 86.38 106 GLU A O 1
ATOM 844 N N . MET A 1 107 ? -17.147 1.397 9.813 1.00 84.94 107 MET A N 1
ATOM 845 C CA . MET A 1 107 ? -17.971 2.426 9.164 1.00 84.94 107 MET A CA 1
ATOM 846 C C . MET A 1 107 ? -17.166 3.675 8.769 1.00 84.94 107 MET A C 1
ATOM 848 O O . MET A 1 107 ? -17.196 4.127 7.624 1.00 84.94 107 MET A O 1
ATOM 852 N N . GLU A 1 108 ? -16.382 4.213 9.699 1.00 84.44 108 GLU A N 1
ATOM 853 C CA . GLU A 1 108 ? -15.776 5.538 9.561 1.00 84.44 108 GLU A CA 1
ATOM 854 C C . GLU A 1 108 ? -14.356 5.511 9.012 1.00 84.44 108 GLU A C 1
ATOM 856 O O . GLU A 1 108 ? -13.856 6.547 8.567 1.00 84.44 108 GLU A O 1
ATOM 861 N N . LEU A 1 109 ? -13.677 4.356 9.008 1.00 84.31 109 LEU A N 1
ATOM 862 C CA . LEU A 1 109 ? -12.311 4.205 8.491 1.00 84.31 109 LEU A CA 1
ATOM 863 C C . LEU A 1 109 ? -12.217 3.213 7.327 1.00 84.31 109 LEU A C 1
ATOM 865 O O . LEU A 1 109 ? -11.559 3.527 6.329 1.00 84.31 109 LEU A O 1
ATOM 869 N N . VAL A 1 110 ? -12.863 2.051 7.431 1.00 77.44 110 VAL A N 1
ATOM 870 C CA . VAL A 1 110 ? -12.737 0.953 6.462 1.00 77.44 110 VAL A CA 1
ATOM 871 C C . VAL A 1 110 ? -13.808 1.000 5.369 1.00 77.44 110 VAL A C 1
ATOM 873 O O . VAL A 1 110 ? -13.492 0.536 4.271 1.00 77.44 110 VAL A O 1
ATOM 876 N N . ASP A 1 111 ? -15.011 1.539 5.635 1.00 69.81 111 ASP A N 1
ATOM 877 C CA . ASP A 1 111 ? -16.248 1.079 4.980 1.00 69.81 111 ASP A CA 1
ATOM 878 C C . ASP A 1 111 ? -16.121 0.980 3.452 1.00 69.81 111 ASP A C 1
ATOM 880 O O . ASP A 1 111 ? -16.052 1.994 2.745 1.00 69.81 111 ASP A O 1
ATOM 884 N N . PRO A 1 112 ? -16.105 -0.264 2.935 1.00 48.72 112 PRO A N 1
ATOM 885 C CA . PRO A 1 112 ? -16.103 -0.610 1.523 1.00 48.72 112 PRO A CA 1
ATOM 886 C C . PRO A 1 112 ? -17.455 -0.448 0.805 1.00 48.72 112 PRO A C 1
ATOM 888 O O . PRO A 1 112 ? -17.496 -0.687 -0.405 1.00 48.72 112 PRO A O 1
ATOM 891 N N . THR A 1 113 ? -18.559 -0.099 1.480 1.00 39.66 113 THR A N 1
ATOM 892 C CA . THR A 1 113 ? -19.888 0.040 0.839 1.00 39.66 113 THR A CA 1
ATOM 893 C C . THR A 1 113 ? -19.969 1.222 -0.127 1.00 39.66 113 THR A C 1
ATOM 895 O O . THR A 1 113 ? -20.806 1.232 -1.034 1.00 39.66 113 THR A O 1
ATOM 898 N N . THR A 1 114 ? -19.035 2.171 -0.024 1.00 45.47 114 THR A N 1
ATOM 899 C CA . THR A 1 114 ? -18.801 3.181 -1.049 1.00 45.47 114 THR A CA 1
ATOM 900 C C . THR A 1 114 ? -17.354 3.075 -1.532 1.00 45.47 114 THR A C 1
ATOM 902 O O . THR A 1 114 ? -16.392 3.313 -0.816 1.00 45.47 114 THR A O 1
ATOM 905 N N . THR A 1 115 ? -17.174 2.691 -2.786 1.00 51.41 115 THR A N 1
ATOM 906 C CA . THR A 1 115 ? -15.919 2.485 -3.536 1.00 51.41 115 THR A CA 1
ATOM 907 C C . THR A 1 115 ? -14.884 3.639 -3.515 1.00 51.41 115 THR A C 1
ATOM 909 O O . THR A 1 115 ? -13.914 3.609 -4.269 1.00 51.41 115 THR A O 1
ATOM 912 N N . TYR A 1 116 ? -15.057 4.677 -2.693 1.00 53.12 116 TYR A N 1
ATOM 913 C CA . TYR A 1 116 ? -14.273 5.910 -2.722 1.00 53.12 116 TYR A CA 1
ATOM 914 C C . TYR A 1 116 ? -12.967 5.860 -1.915 1.00 53.12 116 TYR A C 1
ATOM 916 O O . TYR A 1 116 ? -12.016 6.516 -2.303 1.00 53.12 116 TYR A O 1
ATOM 924 N N . ARG A 1 117 ? -12.819 5.058 -0.859 1.00 74.56 117 ARG A N 1
ATOM 925 C CA . ARG A 1 117 ? -11.561 5.113 -0.075 1.00 74.56 117 ARG A CA 1
ATOM 926 C C . ARG A 1 117 ? -10.437 4.243 -0.611 1.00 74.56 117 ARG A C 1
ATOM 928 O O . ARG A 1 117 ? -9.263 4.463 -0.321 1.00 74.56 117 ARG A O 1
ATOM 935 N N . LYS A 1 118 ? -10.767 3.251 -1.437 1.00 84.25 118 LYS A N 1
ATOM 936 C CA . LYS A 1 118 ? -9.767 2.331 -1.985 1.00 84.25 118 LYS A CA 1
ATOM 937 C C . LYS A 1 118 ? -8.853 3.009 -3.004 1.00 84.25 118 LYS A C 1
ATOM 939 O O . LYS A 1 118 ? -7.648 2.756 -3.001 1.00 84.25 118 LYS A O 1
ATOM 944 N N . TRP A 1 119 ? -9.391 3.905 -3.833 1.00 88.38 119 TRP A N 1
ATOM 945 C CA . TRP A 1 119 ? -8.563 4.700 -4.737 1.00 88.38 119 TRP A CA 1
ATOM 946 C C . TRP A 1 119 ? -7.691 5.702 -3.966 1.00 88.38 119 TRP A C 1
ATOM 948 O O . TRP A 1 119 ? -6.530 5.884 -4.324 1.00 88.38 119 TRP A O 1
ATOM 958 N N . GLU A 1 120 ? -8.191 6.296 -2.877 1.00 88.75 120 GLU A N 1
ATOM 959 C CA . GLU A 1 120 ? -7.395 7.167 -1.999 1.00 88.75 120 GLU A CA 1
ATOM 960 C C . GLU A 1 120 ? -6.244 6.393 -1.365 1.00 88.75 120 GLU A C 1
ATOM 962 O O . GLU A 1 120 ? -5.099 6.828 -1.447 1.00 88.75 120 GLU A O 1
ATOM 967 N N . PHE A 1 121 ? -6.520 5.200 -0.834 1.00 90.31 121 PHE A N 1
ATOM 968 C CA . PHE A 1 121 ? -5.503 4.313 -0.279 1.00 90.31 121 PHE A CA 1
ATOM 969 C C . PHE A 1 121 ? -4.447 3.925 -1.322 1.00 90.31 121 PHE A C 1
ATOM 971 O O . PHE A 1 121 ? -3.248 3.967 -1.051 1.00 90.31 121 PHE A O 1
ATOM 978 N N . GLY A 1 122 ? -4.873 3.591 -2.544 1.00 92.44 122 GLY A N 1
ATOM 979 C CA . GLY A 1 122 ? -3.962 3.274 -3.643 1.00 92.44 122 GLY A CA 1
ATOM 980 C C . GLY A 1 122 ? -3.086 4.457 -4.057 1.00 92.44 122 GLY A C 1
ATOM 981 O O . GLY A 1 122 ? -1.877 4.292 -4.235 1.00 92.44 122 GLY A O 1
ATOM 982 N N . LYS A 1 123 ? -3.669 5.657 -4.171 1.00 92.81 123 LYS A N 1
ATOM 983 C CA . LYS A 1 123 ? -2.932 6.896 -4.454 1.00 92.81 123 LYS A CA 1
ATOM 984 C C . LYS A 1 123 ? -1.946 7.218 -3.327 1.00 92.81 123 LYS A C 1
ATOM 986 O O . LYS A 1 123 ? -0.777 7.467 -3.611 1.00 92.81 123 LYS A O 1
ATOM 991 N N . PHE A 1 124 ? -2.387 7.122 -2.074 1.00 92.25 124 PHE A N 1
ATOM 992 C CA . PHE A 1 124 ? -1.559 7.352 -0.894 1.00 92.25 124 PHE A CA 1
ATOM 993 C C . PHE A 1 124 ? -0.367 6.391 -0.839 1.00 92.25 124 PHE A C 1
ATOM 995 O O . PHE A 1 124 ? 0.763 6.818 -0.622 1.00 92.25 124 PHE A O 1
ATOM 1002 N N . ALA A 1 125 ? -0.578 5.101 -1.119 1.00 93.94 125 ALA A N 1
ATOM 1003 C CA . ALA A 1 125 ? 0.497 4.110 -1.159 1.00 93.94 125 ALA A CA 1
ATOM 1004 C C . ALA A 1 125 ? 1.562 4.433 -2.223 1.00 93.94 125 ALA A C 1
ATOM 1006 O O . ALA A 1 125 ? 2.758 4.252 -1.981 1.00 93.94 125 ALA A O 1
ATOM 1007 N N . ILE A 1 126 ? 1.143 4.925 -3.394 1.00 94.19 126 ILE A N 1
ATOM 1008 C CA . ILE A 1 126 ? 2.055 5.360 -4.459 1.00 94.19 126 ILE A CA 1
ATOM 1009 C C . ILE A 1 126 ? 2.861 6.584 -4.017 1.00 94.19 126 ILE A C 1
ATOM 1011 O O . ILE A 1 126 ? 4.086 6.582 -4.143 1.00 94.19 126 ILE A O 1
ATOM 1015 N N . GLU A 1 127 ? 2.195 7.613 -3.491 1.00 91.94 127 GLU A N 1
ATOM 1016 C CA . GLU A 1 127 ? 2.841 8.851 -3.040 1.00 91.94 127 GLU A CA 1
ATOM 1017 C C . GLU A 1 127 ? 3.822 8.576 -1.892 1.00 91.94 127 GLU A C 1
ATOM 1019 O O . GLU A 1 127 ? 4.967 9.031 -1.927 1.00 91.94 127 GLU A O 1
ATOM 1024 N N . HIS A 1 128 ? 3.425 7.737 -0.934 1.00 91.12 128 HIS A N 1
ATOM 1025 C CA . HIS A 1 128 ? 4.285 7.290 0.156 1.00 91.12 128 HIS A CA 1
ATOM 1026 C C . HIS A 1 128 ? 5.540 6.578 -0.372 1.00 91.12 128 HIS A C 1
ATOM 1028 O O . HIS A 1 128 ? 6.656 6.896 0.036 1.00 91.12 128 HIS A O 1
ATOM 1034 N N . PHE A 1 129 ? 5.385 5.653 -1.324 1.00 92.75 129 PHE A N 1
ATOM 1035 C CA . PHE A 1 129 ? 6.514 4.937 -1.921 1.00 92.75 129 PHE A CA 1
ATOM 1036 C C . PHE A 1 129 ? 7.465 5.864 -2.693 1.00 92.75 129 PHE A C 1
ATOM 1038 O O . PHE A 1 129 ? 8.684 5.709 -2.606 1.00 92.75 129 PHE A O 1
ATOM 1045 N N . ILE A 1 130 ? 6.928 6.847 -3.425 1.00 89.62 130 ILE A N 1
ATOM 1046 C CA . ILE A 1 130 ? 7.724 7.857 -4.138 1.00 89.62 130 ILE A CA 1
ATOM 1047 C C . ILE A 1 130 ? 8.566 8.672 -3.156 1.00 89.62 130 ILE A C 1
ATOM 1049 O O . ILE A 1 130 ? 9.774 8.822 -3.367 1.00 89.62 130 ILE A O 1
ATOM 1053 N N . ASN A 1 131 ? 7.946 9.154 -2.078 1.00 87.00 131 ASN A N 1
ATOM 1054 C CA . ASN A 1 131 ? 8.616 9.953 -1.053 1.00 87.00 131 ASN A CA 1
ATOM 1055 C C . ASN A 1 131 ? 9.751 9.167 -0.378 1.00 87.00 131 ASN A C 1
ATOM 1057 O O . ASN A 1 131 ? 10.840 9.697 -0.169 1.00 87.00 131 ASN A O 1
ATOM 1061 N N . ASP A 1 132 ? 9.528 7.880 -0.125 1.00 85.19 132 ASP A N 1
ATOM 1062 C CA . ASP A 1 132 ? 10.462 6.986 0.563 1.00 85.19 132 ASP A CA 1
ATOM 1063 C C . ASP A 1 132 ? 11.626 6.486 -0.333 1.00 85.19 132 ASP A C 1
ATOM 1065 O O . ASP A 1 132 ? 12.625 5.925 0.134 1.00 85.19 132 ASP A O 1
ATOM 1069 N N . ILE A 1 133 ? 11.539 6.676 -1.655 1.00 82.62 133 ILE A N 1
ATOM 1070 C CA . ILE A 1 133 ? 12.576 6.233 -2.596 1.00 82.62 133 ILE A CA 1
ATOM 1071 C C . ILE A 1 133 ? 13.729 7.234 -2.760 1.00 82.62 133 ILE A C 1
ATOM 1073 O O . ILE A 1 133 ? 14.802 6.798 -3.198 1.00 82.62 133 ILE A O 1
ATOM 1077 N N . HIS A 1 134 ? 13.560 8.512 -2.382 1.00 67.81 134 HIS A N 1
ATOM 1078 C CA . HIS A 1 134 ? 14.563 9.592 -2.496 1.00 67.81 134 HIS A CA 1
ATOM 1079 C C . HIS A 1 134 ? 15.475 9.449 -3.731 1.00 67.81 134 HIS A C 1
ATOM 1081 O O . HIS A 1 134 ? 16.704 9.424 -3.632 1.00 67.81 134 HIS A O 1
ATOM 1087 N N . ASN A 1 135 ? 14.881 9.275 -4.914 1.00 67.81 135 ASN A N 1
ATOM 1088 C CA . ASN A 1 135 ? 15.642 8.996 -6.126 1.00 67.81 135 ASN A CA 1
ATOM 1089 C C . ASN A 1 135 ? 15.835 10.269 -6.951 1.00 67.81 135 ASN A C 1
ATOM 1091 O O . ASN A 1 135 ? 14.913 10.742 -7.609 1.00 67.81 135 ASN A O 1
ATOM 1095 N N . THR A 1 136 ? 17.067 10.782 -6.970 1.00 70.56 136 THR A N 1
ATOM 1096 C CA . THR A 1 136 ? 17.443 11.941 -7.799 1.00 70.56 136 THR A CA 1
ATOM 1097 C C . THR A 1 136 ? 17.200 11.719 -9.293 1.00 70.56 136 THR A C 1
ATOM 1099 O O . THR A 1 136 ? 17.052 12.685 -10.034 1.00 70.56 136 THR A O 1
ATOM 1102 N N . GLU A 1 137 ? 17.152 10.469 -9.760 1.00 68.25 137 GLU A N 1
ATOM 1103 C CA . GLU A 1 137 ? 16.805 10.141 -11.142 1.00 68.25 137 GLU A CA 1
ATOM 1104 C C . GLU A 1 137 ? 15.316 10.311 -11.426 1.00 68.25 137 GLU A C 1
ATOM 1106 O O . GLU A 1 137 ? 14.967 10.704 -12.534 1.00 68.25 137 GLU A O 1
ATOM 1111 N N . LEU A 1 138 ? 14.452 10.098 -10.430 1.00 72.62 138 LEU A N 1
ATOM 1112 C CA . LEU A 1 138 ? 13.011 10.314 -10.555 1.00 72.62 138 LEU A CA 1
ATOM 1113 C C . LEU A 1 138 ? 12.691 11.795 -10.823 1.00 72.62 138 LEU A C 1
ATOM 1115 O O . LEU A 1 138 ? 11.776 12.100 -11.582 1.00 72.62 138 LEU A O 1
ATOM 1119 N N . GLU A 1 139 ? 13.482 12.710 -10.257 1.00 73.00 139 GLU A N 1
ATOM 1120 C CA . GLU A 1 139 ? 13.351 14.156 -10.493 1.00 73.00 139 GLU A CA 1
ATOM 1121 C C . GLU A 1 139 ? 13.884 14.606 -11.861 1.00 73.00 139 GLU A C 1
ATOM 1123 O O . GLU A 1 139 ? 13.549 15.688 -12.339 1.00 73.00 139 GLU A O 1
ATOM 1128 N N . LYS A 1 140 ? 14.706 13.784 -12.526 1.00 68.12 140 LYS A N 1
ATOM 1129 C CA . LYS A 1 140 ? 15.270 14.110 -13.848 1.00 68.12 140 LYS A CA 1
ATOM 1130 C C . LYS A 1 140 ? 14.309 13.816 -14.997 1.00 68.12 140 LYS A C 1
ATOM 1132 O O . LYS A 1 140 ? 14.574 14.235 -16.125 1.00 68.12 140 LYS A O 1
ATOM 1137 N N . ILE A 1 141 ? 13.219 13.095 -14.743 1.00 68.00 141 ILE A N 1
ATOM 1138 C CA . ILE A 1 141 ? 12.280 12.691 -15.786 1.00 68.00 141 ILE A CA 1
ATOM 1139 C C . ILE A 1 141 ? 11.357 13.869 -16.121 1.00 68.00 141 ILE A C 1
ATOM 1141 O O . ILE A 1 141 ? 10.574 14.314 -15.285 1.00 68.00 141 ILE A O 1
ATOM 1145 N N . LYS A 1 142 ? 11.448 14.388 -17.353 1.00 62.59 142 LYS A N 1
ATOM 1146 C CA . LYS A 1 142 ? 10.587 15.477 -17.846 1.00 62.59 142 LYS A CA 1
ATOM 1147 C C . LYS A 1 142 ? 9.316 14.910 -18.481 1.00 62.59 142 LYS A C 1
ATOM 1149 O O . LYS A 1 142 ? 9.390 14.025 -19.325 1.00 62.59 142 LYS A O 1
ATOM 1154 N N . SER A 1 143 ? 8.164 15.457 -18.100 1.00 56.69 143 SER A N 1
ATOM 1155 C CA . SER A 1 143 ? 6.818 14.974 -18.452 1.00 56.69 143 SER A CA 1
ATOM 1156 C C . SER A 1 143 ? 6.328 15.308 -19.866 1.00 56.69 143 SER A C 1
ATOM 1158 O O . SER A 1 143 ? 5.176 15.034 -20.182 1.00 56.69 143 SER A O 1
ATOM 1160 N N . ASP A 1 144 ? 7.127 15.978 -20.693 1.00 53.56 144 ASP A N 1
ATOM 1161 C CA . ASP A 1 144 ? 6.543 16.883 -21.695 1.00 53.56 144 ASP A CA 1
ATOM 1162 C C . ASP A 1 144 ? 6.304 16.275 -23.090 1.00 53.56 144 ASP A C 1
ATOM 1164 O O . ASP A 1 144 ? 5.846 16.989 -23.972 1.00 53.56 144 ASP A O 1
ATOM 1168 N N . ASN A 1 145 ? 6.535 14.970 -23.303 1.00 54.25 145 ASN A N 1
ATOM 1169 C CA . ASN A 1 145 ? 6.252 14.308 -24.587 1.00 54.25 145 ASN A CA 1
ATOM 1170 C C . ASN A 1 145 ? 5.459 12.999 -24.411 1.00 54.25 145 ASN A C 1
ATOM 1172 O O . ASN A 1 145 ? 6.026 11.981 -24.014 1.00 54.25 145 ASN A O 1
ATOM 1176 N N . GLU A 1 146 ? 4.177 12.999 -24.797 1.00 55.72 146 GLU A N 1
ATOM 1177 C CA . GLU A 1 146 ? 3.269 11.835 -24.717 1.00 55.72 146 GLU A CA 1
ATOM 1178 C C . GLU A 1 146 ? 3.753 10.621 -25.530 1.00 55.72 146 GLU A C 1
ATOM 1180 O O . GLU A 1 146 ? 3.682 9.492 -25.057 1.00 55.72 146 GLU A O 1
ATOM 1185 N N . ILE A 1 147 ? 4.337 10.828 -26.717 1.00 51.91 147 ILE A N 1
ATOM 1186 C CA . ILE A 1 147 ? 4.877 9.726 -27.543 1.00 51.91 147 ILE A CA 1
ATOM 1187 C C . ILE A 1 147 ? 6.083 9.056 -26.857 1.00 51.91 147 ILE A C 1
ATOM 1189 O O . ILE A 1 147 ? 6.323 7.864 -27.025 1.00 51.91 147 ILE A O 1
ATOM 1193 N N . GLY A 1 148 ? 6.830 9.803 -26.038 1.00 67.94 148 GLY A N 1
ATOM 1194 C CA . GLY A 1 148 ? 7.926 9.259 -25.237 1.00 67.94 148 GLY A CA 1
ATOM 1195 C C . GLY A 1 148 ? 7.470 8.602 -23.933 1.00 67.94 148 GLY A C 1
ATOM 1196 O O . GLY A 1 148 ? 8.261 7.879 -23.337 1.00 67.94 148 GLY A O 1
ATOM 1197 N N . PHE A 1 149 ? 6.231 8.842 -23.488 1.00 78.88 149 PHE A N 1
ATOM 1198 C CA . PHE A 1 149 ? 5.707 8.350 -22.213 1.00 78.88 149 PHE A CA 1
ATOM 1199 C C . PHE A 1 149 ? 5.483 6.837 -22.242 1.00 78.88 149 PHE A C 1
ATOM 1201 O O . PHE A 1 149 ? 6.073 6.131 -21.427 1.00 78.88 149 PHE A O 1
ATOM 1208 N N . GLU A 1 150 ? 4.682 6.326 -23.185 1.00 84.56 150 GLU A N 1
ATOM 1209 C CA . GLU A 1 150 ? 4.373 4.888 -23.213 1.00 84.56 150 GLU A CA 1
ATOM 1210 C C . GLU A 1 150 ? 5.605 4.062 -23.587 1.00 84.56 150 GLU A C 1
ATOM 1212 O O . GLU A 1 150 ? 5.899 3.089 -22.900 1.00 84.56 150 GLU A O 1
ATOM 1217 N N . GLU A 1 151 ? 6.415 4.506 -24.560 1.00 86.50 151 GLU A N 1
ATOM 1218 C CA . GLU A 1 151 ? 7.691 3.839 -24.870 1.00 86.50 151 GLU A CA 1
ATOM 1219 C C . GLU A 1 151 ? 8.610 3.764 -23.634 1.00 86.50 151 GLU A C 1
ATOM 1221 O O . GLU A 1 151 ? 9.306 2.768 -23.428 1.00 86.50 151 GLU A O 1
ATOM 1226 N N . PHE A 1 152 ? 8.639 4.810 -22.799 1.00 88.19 152 PHE A N 1
ATOM 1227 C CA . PHE A 1 152 ? 9.453 4.820 -21.584 1.00 88.19 152 PHE A CA 1
ATOM 1228 C C . PHE A 1 152 ? 8.898 3.882 -20.508 1.00 88.19 152 PHE A C 1
ATOM 1230 O O . PHE A 1 152 ? 9.668 3.171 -19.860 1.00 88.19 152 PHE A O 1
ATOM 1237 N N . VAL A 1 153 ? 7.575 3.848 -20.331 1.00 91.25 153 VAL A N 1
ATOM 1238 C CA . VAL A 1 153 ? 6.920 2.925 -19.397 1.00 91.25 153 VAL A CA 1
ATOM 1239 C C . VAL A 1 153 ? 7.116 1.473 -19.836 1.00 91.25 153 VAL A C 1
ATOM 1241 O O . VAL A 1 153 ? 7.423 0.631 -18.996 1.00 91.25 153 VAL A O 1
ATOM 1244 N N . GLU A 1 154 ? 7.017 1.173 -21.131 1.00 91.69 154 GLU A N 1
ATOM 1245 C CA . GLU A 1 154 ? 7.285 -0.158 -21.688 1.00 91.69 154 GLU A CA 1
ATOM 1246 C C . GLU A 1 154 ? 8.747 -0.577 -21.501 1.00 91.69 154 GLU A C 1
ATOM 1248 O O . GLU A 1 154 ? 9.022 -1.717 -21.118 1.00 91.69 154 GLU A O 1
ATOM 1253 N N . LEU A 1 155 ? 9.695 0.344 -21.712 1.00 91.12 155 LEU A N 1
ATOM 1254 C CA . LEU A 1 155 ? 11.116 0.110 -21.435 1.00 91.12 155 LEU A CA 1
ATOM 1255 C C . LEU A 1 155 ? 11.350 -0.200 -19.955 1.00 91.12 155 LEU A C 1
ATOM 1257 O O . LEU A 1 155 ? 12.059 -1.151 -19.629 1.00 91.12 155 LEU A O 1
ATOM 1261 N N . PHE A 1 156 ? 10.747 0.582 -19.060 1.00 93.31 156 PHE A N 1
ATOM 1262 C CA . PHE A 1 156 ? 10.818 0.341 -17.623 1.00 93.31 156 PHE A CA 1
ATOM 1263 C C . PHE A 1 156 ? 10.220 -1.021 -17.245 1.00 93.31 156 PHE A C 1
ATOM 1265 O O . PHE A 1 156 ? 10.864 -1.788 -16.533 1.00 93.31 156 PHE A O 1
ATOM 1272 N N . ALA A 1 157 ? 9.029 -1.346 -17.756 1.00 94.62 157 ALA A N 1
ATOM 1273 C CA . ALA A 1 157 ? 8.356 -2.615 -17.499 1.00 94.62 157 ALA A CA 1
ATOM 1274 C C . ALA A 1 157 ? 9.192 -3.808 -17.987 1.00 94.62 157 ALA A C 1
ATOM 1276 O O . ALA A 1 157 ? 9.396 -4.761 -17.241 1.00 94.62 157 ALA A O 1
ATOM 1277 N N . SER A 1 158 ? 9.764 -3.708 -19.189 1.00 93.88 158 SER A N 1
ATOM 1278 C CA . SER A 1 158 ? 10.646 -4.739 -19.745 1.00 93.88 158 SER A CA 1
ATOM 1279 C C . SER A 1 158 ? 11.901 -4.937 -18.891 1.00 93.88 158 SER A C 1
ATOM 1281 O O . SER A 1 158 ? 12.347 -6.065 -18.698 1.00 93.88 158 SER A O 1
ATOM 1283 N N . ASN A 1 159 ? 12.466 -3.862 -18.330 1.00 93.31 159 ASN A N 1
ATOM 1284 C CA . ASN A 1 159 ? 13.629 -3.971 -17.448 1.00 93.31 159 ASN A CA 1
ATOM 1285 C C . ASN A 1 159 ? 13.300 -4.720 -16.146 1.00 93.31 159 ASN A C 1
ATOM 1287 O O . ASN A 1 159 ? 14.154 -5.471 -15.672 1.00 93.31 159 ASN A O 1
ATOM 1291 N N . LEU A 1 160 ? 12.081 -4.591 -15.604 1.00 94.19 160 LEU A N 1
ATOM 1292 C CA . LEU A 1 160 ? 11.654 -5.350 -14.418 1.00 94.19 160 LEU A CA 1
ATOM 1293 C C . LEU A 1 160 ? 11.681 -6.865 -14.665 1.00 94.19 160 LEU A C 1
ATOM 1295 O O . LEU A 1 160 ? 12.000 -7.627 -13.754 1.00 94.19 160 LEU A O 1
ATOM 1299 N N . ASP A 1 161 ? 11.388 -7.308 -15.890 1.00 89.44 161 ASP A N 1
ATOM 1300 C CA . ASP A 1 161 ? 11.423 -8.727 -16.265 1.00 89.44 161 ASP A CA 1
ATOM 1301 C C . ASP A 1 161 ? 12.846 -9.288 -16.388 1.00 89.44 161 ASP A C 1
ATOM 1303 O O . ASP A 1 161 ? 13.042 -10.499 -16.292 1.00 89.44 161 ASP A O 1
ATOM 1307 N N . THR A 1 162 ? 13.846 -8.421 -16.566 1.00 87.38 162 THR A N 1
ATOM 1308 C CA . THR A 1 162 ? 15.257 -8.819 -16.714 1.00 87.38 162 THR A CA 1
ATOM 1309 C C . THR A 1 162 ? 16.018 -8.920 -15.392 1.00 87.38 162 THR A C 1
ATOM 1311 O O . THR A 1 162 ? 17.190 -9.297 -15.385 1.00 87.38 162 THR A O 1
ATOM 1314 N N . GLN A 1 163 ? 15.381 -8.578 -14.271 1.00 86.75 163 GLN A N 1
ATOM 1315 C CA . GLN A 1 163 ? 16.045 -8.555 -12.972 1.00 86.75 163 GLN A CA 1
ATOM 1316 C C . GLN A 1 163 ? 16.255 -9.954 -12.394 1.00 86.75 163 GLN A C 1
ATOM 1318 O O . GLN A 1 163 ? 15.398 -10.831 -12.495 1.00 86.75 163 GLN A O 1
ATOM 1323 N N . THR A 1 164 ? 17.384 -10.136 -11.704 1.00 82.62 164 THR A N 1
ATOM 1324 C CA . THR A 1 164 ? 17.723 -11.389 -11.011 1.00 82.62 164 THR A CA 1
ATOM 1325 C C . THR A 1 164 ? 16.698 -11.734 -9.931 1.00 82.62 164 THR A C 1
ATOM 1327 O O . THR A 1 164 ? 16.347 -12.899 -9.744 1.00 82.62 164 THR A O 1
ATOM 1330 N N . THR A 1 165 ? 16.203 -10.722 -9.214 1.00 87.06 165 THR A N 1
ATOM 1331 C CA . THR A 1 165 ? 15.168 -10.911 -8.198 1.00 87.06 165 THR A CA 1
ATOM 1332 C C . THR A 1 165 ? 13.801 -10.927 -8.862 1.00 87.06 165 THR A C 1
ATOM 1334 O O . THR A 1 165 ? 13.342 -9.917 -9.389 1.00 87.06 165 THR A O 1
ATOM 1337 N N . LYS A 1 166 ? 13.124 -12.076 -8.807 1.00 89.06 166 LYS A N 1
ATOM 1338 C CA . LYS A 1 166 ? 11.798 -12.225 -9.405 1.00 89.06 166 LYS A CA 1
ATOM 1339 C C . LYS A 1 166 ? 10.754 -11.452 -8.593 1.00 89.06 166 LYS A C 1
ATOM 1341 O O . LYS A 1 166 ? 10.478 -11.793 -7.438 1.00 89.06 166 LYS A O 1
ATOM 1346 N N . LEU A 1 167 ? 10.180 -10.435 -9.228 1.00 93.25 167 LEU A N 1
ATOM 1347 C CA . LEU A 1 167 ? 8.960 -9.773 -8.782 1.00 93.25 167 LEU A CA 1
ATOM 1348 C C . LEU A 1 167 ? 7.734 -10.550 -9.262 1.00 93.25 167 LEU A C 1
ATOM 1350 O O . LEU A 1 167 ? 7.738 -11.092 -10.376 1.00 93.25 167 LEU A O 1
ATOM 1354 N N . ASP A 1 168 ? 6.686 -10.592 -8.449 1.00 92.38 168 ASP A N 1
ATOM 1355 C CA . ASP A 1 168 ? 5.390 -11.084 -8.909 1.00 92.38 168 ASP A CA 1
ATOM 1356 C C . ASP A 1 168 ? 4.652 -10.040 -9.775 1.00 92.38 168 ASP A C 1
ATOM 1358 O O . ASP A 1 168 ? 5.102 -8.907 -9.965 1.00 92.38 168 ASP A O 1
ATOM 1362 N N . ASN A 1 169 ? 3.516 -10.431 -10.356 1.00 91.56 169 ASN A N 1
ATOM 1363 C CA . ASN A 1 169 ? 2.761 -9.560 -11.260 1.00 91.56 169 ASN A CA 1
ATOM 1364 C C . ASN A 1 169 ? 2.162 -8.333 -10.552 1.00 91.56 169 ASN A C 1
ATOM 1366 O O . ASN A 1 169 ? 2.030 -7.281 -11.174 1.00 91.56 169 ASN A O 1
ATOM 1370 N N . GLN A 1 170 ? 1.798 -8.453 -9.275 1.00 91.75 170 GLN A N 1
ATOM 1371 C CA . GLN A 1 170 ? 1.219 -7.365 -8.487 1.00 91.75 170 GLN A CA 1
ATOM 1372 C C . GLN A 1 170 ? 2.295 -6.365 -8.062 1.00 91.75 170 GLN A C 1
ATOM 1374 O O . GLN A 1 170 ? 2.082 -5.158 -8.162 1.00 91.75 170 GLN A O 1
ATOM 1379 N N . GLU A 1 171 ? 3.476 -6.853 -7.687 1.00 94.94 171 GLU A N 1
ATOM 1380 C CA . GLU A 1 171 ? 4.666 -6.044 -7.434 1.00 94.94 171 GLU A CA 1
ATOM 1381 C C . GLU A 1 171 ? 5.073 -5.258 -8.685 1.00 94.94 171 GLU A C 1
ATOM 1383 O O . GLU A 1 171 ? 5.258 -4.042 -8.623 1.00 94.94 171 GLU A O 1
ATOM 1388 N N . LYS A 1 172 ? 5.145 -5.919 -9.848 1.00 95.25 172 LYS A N 1
ATOM 1389 C CA . LYS A 1 172 ? 5.451 -5.249 -11.123 1.00 95.25 172 LYS A CA 1
ATOM 1390 C C . LYS A 1 172 ? 4.418 -4.185 -11.466 1.00 95.25 172 LYS A C 1
ATOM 1392 O O . LYS A 1 172 ? 4.793 -3.060 -11.794 1.00 95.25 172 LYS A O 1
ATOM 1397 N N . LEU A 1 173 ? 3.129 -4.519 -11.364 1.00 94.50 173 LEU A N 1
ATOM 1398 C CA . LEU A 1 173 ? 2.045 -3.576 -11.625 1.00 94.50 173 LEU A CA 1
ATOM 1399 C C . LEU A 1 173 ? 2.151 -2.348 -10.715 1.00 94.50 173 LEU A C 1
ATOM 1401 O O . LEU A 1 173 ? 2.055 -1.226 -11.205 1.00 94.50 173 LEU A O 1
ATOM 1405 N N . PHE A 1 174 ? 2.408 -2.549 -9.420 1.00 95.88 174 PHE A N 1
ATOM 1406 C CA . PHE A 1 174 ? 2.605 -1.459 -8.468 1.00 95.88 174 PHE A CA 1
ATOM 1407 C C . PHE A 1 174 ? 3.733 -0.516 -8.914 1.00 95.88 174 PHE A C 1
ATOM 1409 O O . PHE A 1 174 ? 3.511 0.688 -9.034 1.00 95.88 174 PHE A O 1
ATOM 1416 N N . LEU A 1 175 ? 4.912 -1.052 -9.252 1.00 95.81 175 LEU A N 1
ATOM 1417 C CA . LEU A 1 175 ? 6.056 -0.244 -9.697 1.00 95.81 175 LEU A CA 1
ATOM 1418 C C . LEU A 1 175 ? 5.792 0.499 -11.017 1.00 95.81 175 LEU A C 1
ATOM 1420 O O . LEU A 1 175 ? 6.203 1.650 -11.175 1.00 95.81 175 LEU A O 1
ATOM 1424 N N . ILE A 1 176 ? 5.083 -0.131 -11.957 1.00 95.12 176 ILE A N 1
ATOM 1425 C CA . ILE A 1 176 ? 4.682 0.497 -13.224 1.00 95.12 176 ILE A CA 1
ATOM 1426 C C . ILE A 1 176 ? 3.724 1.664 -12.963 1.00 95.12 176 ILE A C 1
ATOM 1428 O O . ILE A 1 176 ? 3.883 2.738 -13.548 1.00 95.12 176 ILE A O 1
ATOM 1432 N N . VAL A 1 177 ? 2.744 1.488 -12.072 1.00 95.31 177 VAL A N 1
ATOM 1433 C CA . VAL A 1 177 ? 1.789 2.552 -11.738 1.00 95.31 177 VAL A CA 1
ATOM 1434 C C . VAL A 1 177 ? 2.471 3.698 -10.991 1.00 95.31 177 VAL A C 1
ATOM 1436 O O . VAL A 1 177 ? 2.179 4.852 -11.294 1.00 95.31 177 VAL A O 1
ATOM 1439 N N . VAL A 1 178 ? 3.423 3.417 -10.096 1.00 93.75 178 VAL A N 1
ATOM 1440 C CA . VAL A 1 178 ? 4.259 4.446 -9.450 1.00 93.75 178 VAL A CA 1
ATOM 1441 C C . VAL A 1 178 ? 4.942 5.328 -10.496 1.00 93.75 178 VAL A C 1
ATOM 1443 O O . VAL A 1 178 ? 4.864 6.558 -10.425 1.00 93.75 178 VAL A O 1
ATOM 1446 N N . LEU A 1 179 ? 5.573 4.715 -11.503 1.00 92.25 179 LEU A N 1
ATOM 1447 C CA . LEU A 1 179 ? 6.225 5.465 -12.573 1.00 92.25 179 LEU A CA 1
ATOM 1448 C C . LEU A 1 179 ? 5.211 6.295 -13.373 1.00 92.25 179 LEU A C 1
ATOM 1450 O O . LEU A 1 179 ? 5.417 7.493 -13.581 1.00 92.25 179 LEU A O 1
ATOM 1454 N N . ARG A 1 180 ? 4.097 5.679 -13.786 1.00 91.88 180 ARG A N 1
ATOM 1455 C CA . ARG A 1 180 ? 3.022 6.362 -14.520 1.00 91.88 180 ARG A CA 1
ATOM 1456 C C . ARG A 1 180 ? 2.450 7.540 -13.735 1.00 91.88 180 ARG A C 1
ATOM 1458 O O . ARG A 1 180 ? 2.182 8.580 -14.333 1.00 91.88 180 ARG A O 1
ATOM 1465 N N . HIS A 1 181 ? 2.291 7.407 -12.420 1.00 90.81 181 HIS A N 1
ATOM 1466 C CA . HIS A 1 181 ? 1.784 8.459 -11.543 1.00 90.81 181 HIS A CA 1
ATOM 1467 C C . HIS A 1 181 ? 2.713 9.674 -11.548 1.00 90.81 181 HIS A C 1
ATOM 1469 O O . HIS A 1 181 ? 2.252 10.782 -11.834 1.00 90.81 181 HIS A O 1
ATOM 1475 N N . LYS A 1 182 ? 4.021 9.460 -11.336 1.00 87.44 182 LYS A N 1
ATOM 1476 C CA . LYS A 1 182 ? 5.024 10.537 -11.382 1.00 87.44 182 LYS A CA 1
ATOM 1477 C C . LYS A 1 182 ? 5.043 11.220 -12.751 1.00 87.44 182 LYS A C 1
ATOM 1479 O O . LYS A 1 182 ? 5.008 12.446 -12.828 1.00 87.44 182 LYS A O 1
ATOM 1484 N N . LEU A 1 183 ? 5.066 10.439 -13.829 1.00 85.56 183 LEU A N 1
ATOM 1485 C CA . LEU A 1 183 ? 5.113 10.960 -15.196 1.00 85.56 183 LEU A CA 1
ATOM 1486 C C . LEU A 1 183 ? 3.852 11.754 -15.580 1.00 85.56 183 LEU A C 1
ATOM 1488 O O . LEU A 1 183 ? 3.949 12.780 -16.248 1.00 85.56 183 LEU A O 1
ATOM 1492 N N . SER A 1 184 ? 2.680 11.313 -15.118 1.00 82.56 184 SER A N 1
ATOM 1493 C CA . SER A 1 184 ? 1.384 11.941 -15.421 1.00 82.56 184 SER A CA 1
ATOM 1494 C C . SER A 1 184 ? 1.044 13.114 -14.494 1.00 82.56 184 SER A C 1
ATOM 1496 O O . SER A 1 184 ? -0.093 13.589 -14.509 1.00 82.56 184 SER A O 1
ATOM 1498 N N . LYS A 1 185 ? 1.981 13.568 -13.645 1.00 79.75 185 LYS A N 1
ATOM 1499 C CA . LYS A 1 185 ? 1.752 14.610 -12.623 1.00 79.75 185 LYS A CA 1
ATOM 1500 C C . LYS A 1 185 ? 0.511 14.317 -11.770 1.00 79.75 185 LYS A C 1
ATOM 1502 O O . LYS A 1 185 ? -0.334 15.188 -11.568 1.00 79.75 185 LYS A O 1
ATOM 1507 N N . ASN A 1 186 ? 0.387 13.068 -11.324 1.00 73.31 186 ASN A N 1
ATOM 1508 C CA . ASN A 1 186 ? -0.657 12.576 -10.421 1.00 73.31 186 ASN A CA 1
ATOM 1509 C C . ASN A 1 186 ? -2.069 12.503 -11.045 1.00 73.31 186 ASN A C 1
ATOM 1511 O O . ASN A 1 186 ? -3.052 12.316 -10.329 1.00 73.31 186 ASN A O 1
ATOM 1515 N N . LYS A 1 187 ? -2.187 12.588 -12.380 1.00 79.44 187 LYS A N 1
ATOM 1516 C CA . LYS A 1 187 ? -3.467 12.591 -13.120 1.00 79.44 187 LYS A CA 1
ATOM 1517 C C . LYS A 1 187 ? -3.904 11.221 -13.660 1.00 79.44 187 LYS A C 1
ATOM 1519 O O . LYS A 1 187 ? -4.547 11.150 -14.705 1.00 79.44 187 LYS A O 1
ATOM 1524 N N . LEU A 1 188 ? -3.546 10.123 -12.991 1.00 86.69 188 LEU A N 1
ATOM 1525 C CA . LEU A 1 188 ? -4.051 8.803 -13.388 1.00 86.69 188 LEU A CA 1
ATOM 1526 C C . LEU A 1 188 ? -5.557 8.678 -13.125 1.00 86.69 188 LEU A C 1
ATOM 1528 O O . LEU A 1 188 ? -6.111 9.346 -12.255 1.00 86.69 188 LEU A O 1
ATOM 1532 N N . ASN A 1 189 ? -6.205 7.785 -13.875 1.00 88.81 189 ASN A N 1
ATOM 1533 C CA . ASN A 1 189 ? -7.608 7.441 -13.674 1.00 88.81 189 ASN A CA 1
ATOM 1534 C C . ASN A 1 189 ? -7.818 6.830 -12.273 1.00 88.81 189 ASN A C 1
ATOM 1536 O O . ASN A 1 189 ? -7.020 6.005 -11.829 1.00 88.81 189 ASN A O 1
ATOM 1540 N N . ILE A 1 190 ? -8.920 7.198 -11.611 1.00 88.75 190 ILE A N 1
ATOM 1541 C CA . ILE A 1 190 ? -9.357 6.661 -10.311 1.00 88.75 190 ILE A CA 1
ATOM 1542 C C . ILE A 1 190 ? -9.354 5.128 -10.296 1.00 88.75 190 ILE A C 1
ATOM 1544 O O . ILE A 1 190 ? -8.894 4.527 -9.332 1.00 88.75 190 ILE A O 1
ATOM 1548 N N . THR A 1 191 ? -9.788 4.488 -11.383 1.00 90.31 191 THR A N 1
ATOM 1549 C CA . THR A 1 191 ? -9.787 3.019 -11.515 1.00 90.31 191 THR A CA 1
ATOM 1550 C C . THR A 1 191 ? -8.388 2.409 -11.401 1.00 90.31 191 THR A C 1
ATOM 1552 O O . THR A 1 191 ? -8.229 1.330 -10.838 1.00 90.31 191 THR A O 1
ATOM 1555 N N . THR A 1 192 ? -7.349 3.110 -11.867 1.00 92.12 192 THR A N 1
ATOM 1556 C CA . THR A 1 192 ? -5.957 2.674 -11.704 1.00 92.12 192 THR A CA 1
ATOM 1557 C C . THR A 1 192 ? -5.554 2.685 -10.234 1.00 92.12 192 THR A C 1
ATOM 1559 O O . THR A 1 192 ? -4.921 1.742 -9.759 1.00 92.12 192 THR A O 1
ATOM 1562 N N . TYR A 1 193 ? -5.932 3.735 -9.503 1.00 92.12 193 TYR A N 1
ATOM 1563 C CA . TYR A 1 193 ? -5.663 3.815 -8.072 1.00 92.12 193 TYR A CA 1
ATOM 1564 C C . TYR A 1 193 ? -6.466 2.785 -7.279 1.00 92.12 193 TYR A C 1
ATOM 1566 O O . TYR A 1 193 ? -5.917 2.186 -6.363 1.00 92.12 193 TYR A O 1
ATOM 1574 N N . ASP A 1 194 ? -7.718 2.525 -7.653 1.00 90.75 194 ASP A N 1
ATOM 1575 C CA . ASP A 1 194 ? -8.555 1.498 -7.026 1.00 90.75 194 ASP A CA 1
ATOM 1576 C C . ASP A 1 194 ? -7.920 0.100 -7.128 1.00 90.75 194 ASP A C 1
ATOM 1578 O O . ASP A 1 194 ? -7.746 -0.590 -6.121 1.00 90.75 194 ASP A O 1
ATOM 1582 N N . VAL A 1 195 ? -7.452 -0.278 -8.326 1.00 90.88 195 VAL A N 1
ATOM 1583 C CA . VAL A 1 195 ? -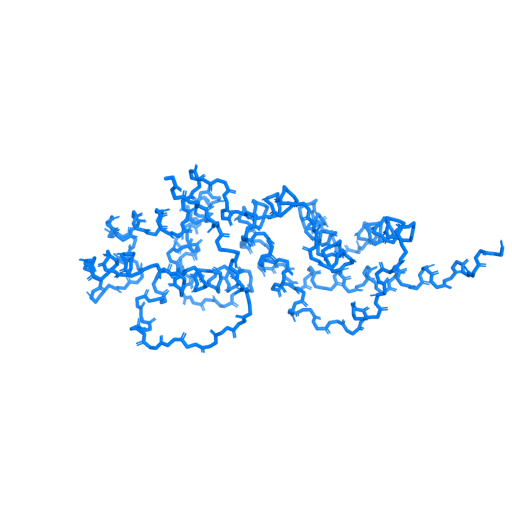6.744 -1.549 -8.554 1.00 90.88 195 VAL A CA 1
ATOM 1584 C C . VAL A 1 195 ? -5.481 -1.645 -7.697 1.00 90.88 195 VAL A C 1
ATOM 1586 O O . VAL A 1 195 ? -5.227 -2.686 -7.081 1.00 90.88 195 VAL A O 1
ATOM 1589 N N . VAL A 1 196 ? -4.697 -0.565 -7.619 1.00 92.31 196 VAL A N 1
ATOM 1590 C CA . VAL A 1 196 ? -3.504 -0.525 -6.762 1.00 92.31 196 VAL A CA 1
ATOM 1591 C C . VAL A 1 196 ? -3.877 -0.642 -5.289 1.00 92.31 196 VAL A C 1
ATOM 1593 O O . VAL A 1 196 ? -3.277 -1.458 -4.595 1.00 92.31 196 VAL A O 1
ATOM 1596 N N . GLY A 1 197 ? -4.883 0.097 -4.819 1.00 91.25 197 GLY A N 1
ATOM 1597 C CA . GLY A 1 197 ? -5.354 0.040 -3.437 1.00 91.25 197 GLY A CA 1
ATOM 1598 C C . GLY A 1 197 ? -5.772 -1.374 -3.046 1.00 91.25 197 GLY A C 1
ATOM 1599 O O . GLY A 1 197 ? -5.307 -1.902 -2.037 1.00 91.25 197 GLY A O 1
ATOM 1600 N N . SER A 1 198 ? -6.543 -2.044 -3.906 1.00 89.12 198 SER A N 1
ATOM 1601 C CA . SER A 1 198 ? -6.936 -3.443 -3.716 1.00 89.12 198 SER A CA 1
ATOM 1602 C C . SER A 1 198 ? -5.731 -4.391 -3.659 1.00 89.12 198 SER A C 1
ATOM 1604 O O . SER A 1 198 ? -5.692 -5.300 -2.827 1.00 89.12 198 SER A O 1
ATOM 1606 N N . SER A 1 199 ? -4.738 -4.187 -4.528 1.00 90.06 199 SER A N 1
ATOM 1607 C CA . SER A 1 199 ? -3.523 -5.008 -4.568 1.00 90.06 199 SER A CA 1
ATOM 1608 C C . SER A 1 199 ? -2.645 -4.810 -3.330 1.00 90.06 199 SER A C 1
ATOM 1610 O O . SER A 1 199 ? -2.160 -5.789 -2.758 1.00 90.06 199 SER A O 1
ATOM 1612 N N . VAL A 1 200 ? -2.460 -3.561 -2.896 1.00 91.19 200 VAL A N 1
ATOM 1613 C CA . VAL A 1 200 ? -1.671 -3.208 -1.708 1.00 91.19 200 VAL A CA 1
ATOM 1614 C C . VAL A 1 200 ? -2.348 -3.727 -0.448 1.00 91.19 200 VAL A C 1
ATOM 1616 O O . VAL A 1 200 ? -1.692 -4.365 0.366 1.00 91.19 200 VAL A O 1
ATOM 1619 N N . GLN A 1 201 ? -3.662 -3.539 -0.307 1.00 89.69 201 GLN A N 1
ATOM 1620 C CA . GLN A 1 201 ? -4.429 -4.047 0.832 1.00 89.69 201 GLN A CA 1
ATOM 1621 C C . GLN A 1 201 ? -4.303 -5.573 0.959 1.00 89.69 201 GLN A C 1
ATOM 1623 O O . GLN A 1 201 ? -4.035 -6.102 2.043 1.00 89.69 201 GLN A O 1
ATOM 1628 N N . ARG A 1 202 ? -4.452 -6.289 -0.163 1.00 88.69 202 ARG A N 1
ATOM 1629 C CA . ARG A 1 202 ? -4.373 -7.753 -0.199 1.00 88.69 202 ARG A CA 1
ATOM 1630 C C . ARG A 1 202 ? -2.987 -8.279 0.170 1.00 88.69 202 ARG A C 1
ATOM 1632 O O . ARG A 1 202 ? -2.888 -9.284 0.864 1.00 88.69 202 ARG A O 1
ATOM 1639 N N . ASN A 1 203 ? -1.929 -7.591 -0.255 1.00 89.38 203 ASN A N 1
ATOM 1640 C CA . ASN A 1 203 ? -0.545 -8.043 -0.086 1.00 89.38 203 ASN A CA 1
ATOM 1641 C C . ASN A 1 203 ? 0.245 -7.220 0.931 1.00 89.38 203 ASN A C 1
ATOM 1643 O O . ASN A 1 203 ? 1.474 -7.233 0.901 1.00 89.38 203 ASN A O 1
ATOM 1647 N N . LEU A 1 204 ? -0.443 -6.509 1.826 1.00 89.62 204 LEU A N 1
ATOM 1648 C CA . LEU A 1 204 ? 0.147 -5.459 2.651 1.00 89.62 204 LEU A CA 1
ATOM 1649 C C . LEU A 1 204 ? 1.399 -5.928 3.399 1.00 89.62 204 LEU A C 1
ATOM 1651 O O . LEU A 1 204 ? 2.462 -5.318 3.278 1.00 89.62 204 LEU A O 1
ATOM 1655 N N . LEU A 1 205 ? 1.298 -7.053 4.115 1.00 90.19 205 LEU A N 1
ATOM 1656 C CA . LEU A 1 205 ? 2.425 -7.637 4.839 1.00 90.19 205 LEU A CA 1
ATOM 1657 C C . LEU A 1 205 ? 3.549 -8.091 3.893 1.00 90.19 205 LEU A C 1
ATOM 1659 O O . LEU A 1 205 ? 4.714 -7.778 4.138 1.00 90.19 205 LEU A O 1
ATOM 1663 N N . GLY A 1 206 ? 3.211 -8.782 2.802 1.00 90.69 206 GLY A N 1
ATOM 1664 C CA . GLY A 1 206 ? 4.180 -9.280 1.820 1.00 90.69 206 GLY A CA 1
ATOM 1665 C C . GLY A 1 206 ? 4.980 -8.155 1.159 1.00 90.69 206 GLY A C 1
ATOM 1666 O O . GLY A 1 206 ? 6.211 -8.195 1.148 1.00 90.69 206 GLY A O 1
ATOM 1667 N N . MET A 1 207 ? 4.295 -7.103 0.702 1.00 91.81 207 MET A N 1
ATOM 1668 C CA . MET A 1 207 ? 4.926 -5.903 0.145 1.00 91.81 207 MET A CA 1
ATOM 1669 C C . MET A 1 207 ? 5.798 -5.191 1.183 1.00 91.81 207 MET A C 1
ATOM 1671 O O . MET A 1 207 ? 6.879 -4.710 0.851 1.00 91.81 207 MET A O 1
ATOM 1675 N N . SER A 1 208 ? 5.370 -5.162 2.450 1.00 92.12 208 SER A N 1
ATOM 1676 C CA . SER A 1 208 ? 6.154 -4.586 3.547 1.00 92.12 208 SER A CA 1
ATOM 1677 C C . SER A 1 208 ? 7.490 -5.304 3.744 1.00 92.12 208 SER A C 1
ATOM 1679 O O . SER A 1 208 ? 8.540 -4.667 3.822 1.00 92.12 208 SER A O 1
ATOM 1681 N N . LEU A 1 209 ? 7.463 -6.640 3.769 1.00 92.38 209 LEU A N 1
ATOM 1682 C CA . LEU A 1 209 ? 8.656 -7.477 3.930 1.00 92.38 209 LEU A CA 1
ATOM 1683 C C . LEU A 1 209 ? 9.596 -7.390 2.721 1.00 92.38 209 LEU A C 1
ATOM 1685 O O . LEU A 1 209 ? 10.808 -7.544 2.863 1.00 92.38 209 LEU A O 1
ATOM 1689 N N . ARG A 1 210 ? 9.046 -7.120 1.534 1.00 94.69 210 ARG A N 1
ATOM 1690 C CA . ARG A 1 210 ? 9.791 -7.018 0.273 1.00 94.69 210 ARG A CA 1
ATOM 1691 C C . ARG A 1 210 ? 10.087 -5.580 -0.148 1.00 94.69 210 ARG A C 1
ATOM 1693 O O . ARG A 1 210 ? 10.628 -5.369 -1.229 1.00 94.69 210 ARG A O 1
ATOM 1700 N N . MET A 1 211 ? 9.839 -4.590 0.711 1.00 93.12 211 MET A N 1
ATOM 1701 C CA . MET A 1 211 ? 10.021 -3.172 0.380 1.00 93.12 211 MET A CA 1
ATOM 1702 C C . MET A 1 211 ? 11.436 -2.853 -0.132 1.00 93.12 211 MET A C 1
ATOM 1704 O O . MET A 1 211 ? 11.594 -2.134 -1.114 1.00 93.12 211 MET A O 1
ATOM 1708 N N . GLY A 1 212 ? 12.479 -3.430 0.477 1.00 92.88 212 GLY A N 1
ATOM 1709 C CA . GLY A 1 212 ? 13.860 -3.247 0.009 1.00 92.88 212 GLY A CA 1
ATOM 1710 C C . GLY A 1 212 ? 14.086 -3.754 -1.422 1.00 92.88 212 GLY A C 1
ATOM 1711 O O . GLY A 1 212 ? 14.749 -3.085 -2.213 1.00 92.88 212 GLY A O 1
ATOM 1712 N N . ILE A 1 213 ? 13.479 -4.895 -1.770 1.00 94.94 213 ILE A N 1
ATOM 1713 C CA . ILE A 1 213 ? 13.505 -5.449 -3.130 1.00 94.94 213 ILE A CA 1
ATOM 1714 C C . ILE A 1 213 ? 12.771 -4.499 -4.077 1.00 94.94 213 ILE A C 1
ATOM 1716 O O . ILE A 1 213 ? 13.361 -4.072 -5.062 1.00 94.94 213 ILE A O 1
ATOM 1720 N N . LEU A 1 214 ? 11.541 -4.093 -3.744 1.00 95.06 214 LEU A N 1
ATOM 1721 C CA . LEU A 1 214 ? 10.732 -3.191 -4.572 1.00 95.06 214 LEU A CA 1
ATOM 1722 C C . LEU A 1 214 ? 11.461 -1.880 -4.891 1.00 95.06 214 LEU A C 1
ATOM 1724 O O . LEU A 1 214 ? 11.501 -1.459 -6.047 1.00 95.06 214 LEU A O 1
ATOM 1728 N N . LYS A 1 215 ? 12.085 -1.255 -3.886 1.00 93.69 215 LYS A N 1
ATOM 1729 C CA . LYS A 1 215 ? 12.847 -0.013 -4.067 1.00 93.69 215 LYS A CA 1
ATOM 1730 C C . LYS A 1 215 ? 14.057 -0.197 -4.980 1.00 93.69 215 LYS A C 1
ATOM 1732 O O . LYS A 1 215 ? 14.291 0.637 -5.853 1.00 93.69 215 LYS A O 1
ATOM 1737 N N . ASN A 1 216 ? 14.830 -1.263 -4.782 1.00 93.00 216 ASN A N 1
ATOM 1738 C CA . ASN A 1 216 ? 16.010 -1.534 -5.605 1.00 93.00 216 ASN A CA 1
ATOM 1739 C C . ASN A 1 216 ? 15.607 -1.859 -7.043 1.00 93.00 216 ASN A C 1
ATOM 1741 O O . ASN A 1 216 ? 16.130 -1.252 -7.973 1.00 93.00 216 ASN A O 1
ATOM 1745 N N . SER A 1 217 ? 14.597 -2.712 -7.212 1.00 94.88 217 SER A N 1
ATOM 1746 C CA . SER A 1 217 ? 14.034 -3.052 -8.512 1.00 94.88 217 SER A CA 1
ATOM 1747 C C . SER A 1 217 ? 13.546 -1.825 -9.274 1.00 94.88 217 SER A C 1
ATOM 1749 O O . SER A 1 217 ? 13.830 -1.680 -10.465 1.00 94.88 217 SER A O 1
ATOM 1751 N N . PHE A 1 218 ? 12.857 -0.916 -8.585 1.00 94.19 218 PHE A N 1
ATOM 1752 C CA . PHE A 1 218 ? 12.411 0.340 -9.168 1.00 94.19 218 PHE A CA 1
ATOM 1753 C C . PHE A 1 218 ? 13.592 1.207 -9.620 1.00 94.19 218 PHE A C 1
ATOM 1755 O O . PHE A 1 218 ? 13.614 1.663 -10.762 1.00 94.19 218 PHE A O 1
ATOM 1762 N N . ARG A 1 219 ? 14.592 1.411 -8.751 1.00 91.94 219 ARG A N 1
ATOM 1763 C CA . ARG A 1 219 ? 15.782 2.221 -9.063 1.00 91.94 219 ARG A CA 1
ATOM 1764 C C . ARG A 1 219 ? 16.541 1.663 -10.262 1.00 91.94 219 ARG A C 1
ATOM 1766 O O . ARG A 1 219 ? 16.757 2.393 -11.219 1.00 91.94 219 ARG A O 1
ATOM 1773 N N . GLU A 1 220 ? 16.873 0.376 -10.248 1.00 92.00 220 GLU A N 1
ATOM 1774 C CA . GLU A 1 220 ? 17.625 -0.274 -11.327 1.00 92.00 220 GLU A CA 1
ATOM 1775 C C . GLU A 1 220 ? 16.890 -0.198 -12.669 1.00 92.00 220 GLU A C 1
ATOM 1777 O O . GLU A 1 220 ? 17.478 0.186 -13.684 1.00 92.00 220 GLU A O 1
ATOM 1782 N N . SER A 1 221 ? 15.588 -0.504 -12.677 1.00 92.94 221 SER A N 1
ATOM 1783 C CA . SER A 1 221 ? 14.779 -0.432 -13.900 1.00 92.94 221 SER A CA 1
ATOM 1784 C C . SER A 1 221 ? 14.670 0.987 -14.434 1.00 92.94 221 SER A C 1
ATOM 1786 O O . SER A 1 221 ? 14.704 1.186 -15.652 1.00 92.94 221 SER A O 1
ATOM 1788 N N . LEU A 1 222 ? 14.584 1.975 -13.538 1.00 91.50 222 LEU A N 1
ATOM 1789 C CA . LEU A 1 222 ? 14.534 3.380 -13.911 1.00 91.50 222 LEU A CA 1
ATOM 1790 C C . LEU A 1 222 ? 15.861 3.851 -14.516 1.00 91.50 222 LEU A C 1
ATOM 1792 O O . LEU A 1 222 ? 15.856 4.424 -15.608 1.00 91.50 222 LEU A O 1
ATOM 1796 N N . SER A 1 223 ? 16.995 3.562 -13.871 1.00 88.81 223 SER A N 1
ATOM 1797 C CA . SER A 1 223 ? 18.320 3.931 -14.385 1.00 88.81 223 SER A CA 1
ATOM 1798 C C . SER A 1 223 ? 18.569 3.328 -15.773 1.00 88.81 223 SER A C 1
ATOM 1800 O O . SER A 1 223 ? 19.088 3.995 -16.675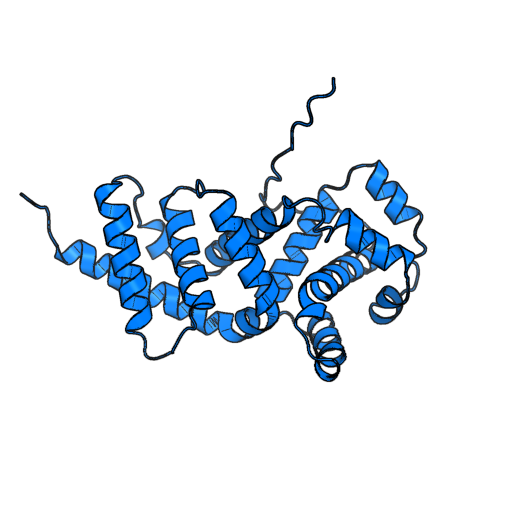 1.00 88.81 223 SER A O 1
ATOM 1802 N N . LEU A 1 224 ? 18.166 2.068 -15.977 1.00 89.44 224 LEU A N 1
ATOM 1803 C CA . LEU A 1 224 ? 18.271 1.386 -17.268 1.00 89.44 224 LEU A CA 1
ATOM 1804 C C . LEU A 1 224 ? 17.366 2.016 -18.332 1.00 89.44 224 LEU A C 1
ATOM 1806 O O . LEU A 1 224 ? 17.818 2.223 -19.462 1.00 89.44 224 LEU A O 1
ATOM 1810 N N . ALA A 1 225 ? 16.125 2.364 -17.985 1.00 89.00 225 ALA A N 1
ATOM 1811 C CA . ALA A 1 225 ? 15.196 3.019 -18.904 1.00 89.00 225 ALA A CA 1
ATOM 1812 C C . ALA A 1 225 ? 15.743 4.379 -19.372 1.00 89.00 225 ALA A C 1
ATOM 1814 O O . ALA A 1 225 ? 15.817 4.628 -20.576 1.00 89.00 225 ALA A O 1
ATOM 1815 N N . ILE A 1 226 ? 16.245 5.205 -18.445 1.00 85.06 226 ILE A N 1
ATOM 1816 C CA . ILE A 1 226 ? 16.873 6.504 -18.750 1.00 85.06 226 ILE A CA 1
ATOM 1817 C C . ILE A 1 226 ? 18.096 6.322 -19.662 1.00 85.06 226 ILE A C 1
ATOM 1819 O O . ILE A 1 226 ? 18.247 7.015 -20.672 1.00 85.06 226 ILE A O 1
ATOM 1823 N N . LYS A 1 227 ? 18.972 5.359 -19.351 1.00 84.69 227 LYS A N 1
ATOM 1824 C CA . LYS A 1 227 ? 20.164 5.068 -20.163 1.00 84.69 227 LYS A CA 1
ATOM 1825 C C . LYS A 1 227 ? 19.802 4.642 -21.586 1.00 84.69 227 LYS A C 1
ATOM 1827 O O . LYS A 1 227 ? 20.452 5.075 -22.539 1.00 84.69 227 LYS A O 1
ATOM 1832 N N . ASN A 1 228 ? 18.783 3.800 -21.738 1.00 81.94 228 ASN A N 1
ATOM 1833 C CA . ASN A 1 228 ? 18.337 3.310 -23.039 1.00 81.94 228 ASN A CA 1
ATOM 1834 C C . ASN A 1 228 ? 17.634 4.400 -23.856 1.00 81.94 228 ASN A C 1
ATOM 1836 O O . ASN A 1 228 ? 17.836 4.468 -25.067 1.00 81.94 228 ASN A O 1
ATOM 1840 N N . GLN A 1 229 ? 16.895 5.302 -23.208 1.00 77.12 229 GLN A N 1
ATOM 1841 C CA . GLN A 1 229 ? 16.299 6.465 -23.863 1.00 77.12 229 GLN A CA 1
ATOM 1842 C C . GLN A 1 229 ? 17.374 7.413 -24.418 1.00 77.12 229 GLN A C 1
ATOM 1844 O O . GLN A 1 229 ? 17.316 7.797 -25.584 1.00 77.12 229 GLN A O 1
ATOM 1849 N N . ASN A 1 230 ? 18.418 7.706 -23.634 1.00 71.44 230 ASN A N 1
ATOM 1850 C CA . ASN A 1 230 ? 19.525 8.571 -24.061 1.00 71.44 230 ASN A CA 1
ATOM 1851 C C . ASN A 1 230 ? 20.341 7.987 -25.228 1.00 71.44 230 ASN A C 1
ATOM 1853 O O . ASN A 1 230 ? 20.913 8.732 -26.022 1.00 71.44 230 ASN A O 1
ATOM 1857 N N . ARG A 1 231 ? 20.388 6.656 -25.363 1.00 67.00 231 ARG A N 1
ATOM 1858 C CA . ARG A 1 231 ? 21.074 5.973 -26.473 1.00 67.00 231 ARG A CA 1
ATOM 1859 C C . ARG A 1 2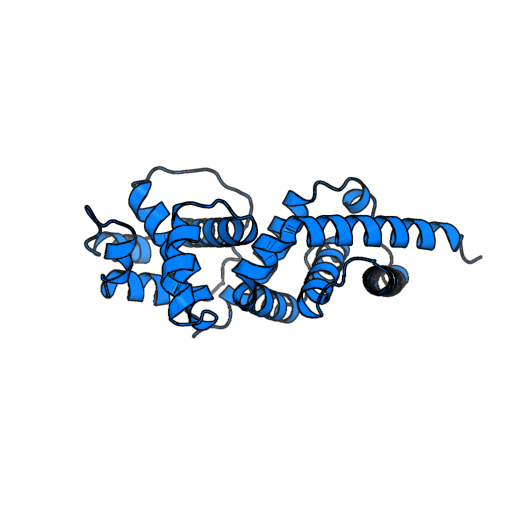31 ? 20.336 6.072 -27.809 1.00 67.00 231 ARG A C 1
ATOM 1861 O O . ARG A 1 231 ? 20.984 5.913 -28.838 1.00 67.00 231 ARG A O 1
ATOM 1868 N N . LYS A 1 232 ? 19.021 6.335 -27.822 1.00 61.53 232 LYS A N 1
ATOM 1869 C CA . LYS A 1 232 ? 18.234 6.411 -29.067 1.00 61.53 232 LYS A CA 1
ATOM 1870 C C . LYS A 1 232 ? 18.496 7.682 -29.901 1.00 61.53 232 LYS A C 1
ATOM 1872 O O . LYS A 1 232 ? 18.102 7.694 -31.061 1.00 61.53 232 LYS A O 1
ATOM 1877 N N . GLY A 1 233 ? 19.202 8.692 -29.372 1.00 48.50 233 GLY A N 1
ATOM 1878 C CA . GLY A 1 233 ? 19.554 9.934 -30.088 1.00 48.50 233 GLY A CA 1
ATOM 1879 C C . GLY A 1 233 ? 18.337 10.760 -30.560 1.00 48.50 233 GLY A C 1
ATOM 1880 O O . GLY A 1 233 ? 17.202 10.289 -30.490 1.00 48.50 233 GLY A O 1
ATOM 1881 N N . PRO A 1 234 ? 18.515 12.008 -31.038 1.00 43.97 234 PRO A N 1
ATOM 1882 C CA . PRO A 1 234 ? 17.420 12.738 -31.670 1.00 43.97 234 PRO A CA 1
ATOM 1883 C C . PRO A 1 234 ? 17.053 12.019 -32.973 1.00 43.97 234 PRO A C 1
ATOM 1885 O O . PRO A 1 234 ? 17.917 11.849 -33.838 1.00 43.97 234 PRO A O 1
ATOM 1888 N N . LYS A 1 235 ? 15.788 11.608 -33.130 1.00 50.91 235 LYS A N 1
ATOM 1889 C CA . LYS A 1 235 ? 15.261 11.251 -34.454 1.00 50.91 235 LYS A CA 1
ATOM 1890 C C . LYS A 1 235 ? 15.348 12.523 -35.311 1.00 50.91 235 LYS A C 1
ATOM 1892 O O . LYS A 1 235 ? 14.711 13.517 -34.970 1.00 50.91 235 LYS A O 1
ATOM 1897 N N . ARG A 1 236 ? 16.230 12.509 -36.316 1.00 37.38 236 ARG A N 1
ATOM 1898 C CA . ARG A 1 236 ? 16.350 13.568 -37.328 1.00 37.38 236 ARG A CA 1
ATOM 1899 C C . ARG A 1 236 ? 15.103 13.627 -38.195 1.00 37.38 236 ARG A C 1
ATOM 1901 O O . ARG A 1 236 ? 14.540 12.539 -38.450 1.00 37.38 236 ARG A O 1
#

pLDDT: mean 79.31, std 17.03, range [28.92, 95.88]

Secondary structure (DSSP, 8-state):
-------PPP-S------S-HHHHHHHHHHHHHHHHGGGS-HHHHHHHHHHHHH---HHHHHHHHHHHHHHTT--HHHHHHHHHS--TT--HHHHHT-HHHHHHHIIIII-TTSTHHHHHHHHHHHHHHHHHH--TTGGG-----HHHHHHHHHHHHHHHHT-SS---HHHHHHHHHHHHHHHTTT---HHHHHHHHHHHHHTHHHHHHTHHHHHHHHHHHHHHHHHHHHHT----

Organism: NCBI:txid319238

Foldseek 3Di:
DDPPPPPDQDPPPDDDDDDPPQVLLLLLLLLLLVLAVVLDDPVCSVVSSCCSVPPDQQLSVLSSVLSVSLVVPDDPVLVVLVVPQPDPPDDSVNCVVRPSNSVSCCPRPNPPPDLPVLLVQLLSSLVSLVVVLPDPLLVVDDLPDPVVQVVLLVQLLVLLVVDPDDDDPLLSLSLSVSSVCSSVVNPDDSVSSNSSSSSCSSCVVVCSVCVVVSSVSSNRSSVRSVVVVVVVPDPD

Sequence (236 aa):
MNKNTIEIIDFSLSTTNNNSTAIINGLKNLFVYLIHQNNLEVGQKDTFLKVLAEKNLPMLDMAKQFAIHLINNFSDEVVQELSAIQTEGLGFKNMLDNEELVDFVEMELVDPTTTYRKWEFGKFAIEHFINDIHNTELEKIKSDNEIGFEEFVELFASNLDTQTTKLDNQEKLFLIVVLRHKLSKNKLNITTYDVVGSSVQRNLLGMSLRMGILKNSFRESLSLAIKNQNRKGPKR

Radius of gyration: 20.04 Å; chains: 1; bounding box: 51×39×67 Å